Protein AF-A0AAN8SCB7-F1 (afdb_monomer_lite)

Organism: Polyplax serrata (NCBI:txid468196)

Structure (mmCIF, N/CA/C/O backbone):
data_AF-A0AAN8SCB7-F1
#
_entry.id   AF-A0AAN8SCB7-F1
#
loop_
_atom_site.group_PDB
_atom_site.id
_atom_site.type_symbol
_atom_site.label_atom_id
_atom_site.label_alt_id
_atom_site.label_comp_id
_atom_site.label_asym_id
_atom_site.label_entity_id
_atom_site.label_seq_id
_atom_site.pdbx_PDB_ins_code
_atom_site.Cartn_x
_atom_site.Cartn_y
_atom_site.Cartn_z
_atom_site.occupancy
_atom_site.B_iso_or_equiv
_atom_site.auth_seq_id
_atom_site.auth_comp_id
_atom_site.auth_asym_id
_atom_site.auth_atom_id
_atom_site.pdbx_PDB_model_num
ATOM 1 N N . MET A 1 1 ? 86.773 23.878 -8.258 1.00 35.88 1 MET A N 1
ATOM 2 C CA . MET A 1 1 ? 87.046 25.219 -8.815 1.00 35.88 1 MET A CA 1
ATOM 3 C C . MET A 1 1 ? 85.717 25.828 -9.261 1.00 35.88 1 MET A C 1
ATOM 5 O O . MET A 1 1 ? 85.003 25.132 -9.960 1.00 35.88 1 MET A O 1
ATOM 9 N N . ALA A 1 2 ? 85.421 27.040 -8.749 1.00 35.97 2 ALA A N 1
ATOM 10 C CA . ALA A 1 2 ? 84.503 28.124 -9.195 1.00 35.97 2 ALA A CA 1
ATOM 11 C C . ALA A 1 2 ? 83.043 27.781 -9.621 1.00 35.97 2 ALA A C 1
ATOM 13 O O . ALA A 1 2 ? 82.851 26.964 -10.506 1.00 35.97 2 ALA A O 1
ATOM 14 N N . ARG A 1 3 ? 81.972 28.243 -8.927 1.00 40.97 3 ARG A N 1
ATOM 15 C CA . ARG A 1 3 ? 81.311 29.596 -8.867 1.00 40.97 3 ARG A CA 1
ATOM 16 C C . ARG A 1 3 ? 80.636 29.965 -10.209 1.00 40.97 3 ARG A C 1
ATOM 18 O O . ARG A 1 3 ? 81.299 29.843 -11.222 1.00 40.97 3 ARG A O 1
ATOM 25 N N . SER A 1 4 ? 79.356 30.362 -10.294 1.00 38.88 4 SER A N 1
ATOM 26 C CA . SER A 1 4 ? 78.668 31.478 -9.595 1.00 38.88 4 SER A CA 1
ATOM 27 C C . SER A 1 4 ? 77.112 31.377 -9.614 1.00 38.88 4 SER A C 1
ATOM 29 O O . SER A 1 4 ? 76.536 30.698 -10.457 1.00 38.88 4 SER A O 1
ATOM 31 N N . LYS A 1 5 ? 76.456 32.071 -8.660 1.00 48.59 5 LYS A N 1
ATOM 32 C CA . LYS A 1 5 ? 75.002 32.390 -8.526 1.00 48.59 5 LYS A CA 1
ATOM 33 C C . LYS A 1 5 ? 74.711 33.848 -9.052 1.00 48.59 5 LYS A C 1
ATOM 35 O O . LYS A 1 5 ? 75.637 34.386 -9.654 1.00 48.59 5 LYS A O 1
ATOM 40 N N . PRO A 1 6 ? 73.640 34.582 -8.632 1.00 66.75 6 PRO A N 1
ATOM 41 C CA . PRO A 1 6 ? 72.212 34.627 -9.056 1.00 66.75 6 PRO A CA 1
ATOM 42 C C . PRO A 1 6 ? 71.720 36.092 -9.343 1.00 66.75 6 PRO A C 1
ATOM 44 O O . PRO A 1 6 ? 72.570 36.959 -9.450 1.00 66.75 6 PRO A O 1
ATOM 47 N N . ASP A 1 7 ? 70.397 36.360 -9.429 1.00 42.22 7 ASP A N 1
ATOM 48 C CA . ASP A 1 7 ? 69.666 37.602 -8.995 1.00 42.22 7 ASP A CA 1
ATOM 49 C C . ASP A 1 7 ? 68.128 37.363 -9.145 1.00 42.22 7 ASP A C 1
ATOM 51 O O . ASP A 1 7 ? 67.715 36.786 -10.150 1.00 42.22 7 ASP A O 1
ATOM 55 N N . GLU A 1 8 ? 67.249 37.441 -8.119 1.00 42.53 8 GLU A N 1
ATOM 56 C CA . GLU A 1 8 ? 66.593 38.601 -7.429 1.00 42.53 8 GLU A CA 1
ATOM 57 C C . GLU A 1 8 ? 65.705 39.478 -8.348 1.00 42.53 8 GLU A C 1
ATOM 59 O O . GLU A 1 8 ? 66.083 39.741 -9.476 1.00 42.53 8 GLU A O 1
ATOM 64 N N . ALA A 1 9 ? 64.522 40.033 -8.026 1.00 40.62 9 ALA A N 1
ATOM 65 C CA . ALA A 1 9 ? 63.549 40.120 -6.914 1.00 40.62 9 ALA A CA 1
ATOM 66 C C . ALA A 1 9 ? 62.232 40.705 -7.555 1.00 40.62 9 ALA A C 1
ATOM 68 O O . ALA A 1 9 ? 62.266 41.113 -8.709 1.00 40.62 9 ALA A O 1
ATOM 69 N N . ARG A 1 10 ? 61.021 40.831 -6.977 1.00 41.47 10 ARG A N 1
ATOM 70 C CA . ARG A 1 10 ? 60.631 41.646 -5.808 1.00 41.47 10 ARG A CA 1
ATOM 71 C C . ARG A 1 10 ? 59.092 41.652 -5.629 1.00 41.47 10 ARG A C 1
ATOM 73 O O . ARG A 1 10 ? 58.328 41.696 -6.585 1.00 41.47 10 ARG A O 1
ATOM 80 N N . VAL A 1 11 ? 58.681 41.687 -4.364 1.00 41.16 11 VAL A N 1
ATOM 81 C CA . VAL A 1 11 ? 57.328 41.790 -3.775 1.00 41.16 11 VAL A CA 1
ATOM 82 C C . VAL A 1 11 ? 56.773 43.231 -3.789 1.00 41.16 11 VAL A C 1
ATOM 84 O O . VAL A 1 11 ? 57.566 44.154 -3.599 1.00 41.16 11 VAL A O 1
ATOM 87 N N . LYS A 1 12 ? 55.435 43.429 -3.844 1.00 39.06 12 LYS A N 1
ATOM 88 C CA . LYS A 1 12 ? 54.686 44.354 -2.940 1.00 39.06 12 LYS A CA 1
ATOM 89 C C . LYS A 1 12 ? 53.144 44.288 -3.046 1.00 39.06 12 LYS A C 1
ATOM 91 O O . LYS A 1 12 ? 52.571 44.392 -4.119 1.00 39.06 12 LYS A O 1
ATOM 96 N N . LYS A 1 13 ? 52.517 44.171 -1.865 1.00 42.94 13 LYS A N 1
ATOM 97 C CA . LYS A 1 13 ? 51.092 44.362 -1.511 1.00 42.94 13 LYS A CA 1
ATOM 98 C C . LYS A 1 13 ? 50.677 45.846 -1.545 1.00 42.94 13 LYS A C 1
ATOM 100 O O . LYS A 1 13 ? 51.515 46.675 -1.189 1.00 42.94 13 LYS A O 1
ATOM 105 N N . LYS A 1 14 ? 49.375 46.135 -1.729 1.00 38.94 14 LYS A N 1
ATOM 106 C CA . LYS A 1 14 ? 48.556 47.004 -0.837 1.00 38.94 14 LYS A CA 1
ATOM 107 C C . LYS A 1 14 ? 47.084 47.113 -1.293 1.00 38.94 14 LYS A C 1
ATOM 109 O O . LYS A 1 14 ? 46.839 47.506 -2.424 1.00 38.94 14 LYS A O 1
ATOM 114 N N . ASN A 1 15 ? 46.147 46.844 -0.375 1.00 43.84 15 ASN A N 1
ATOM 115 C CA . ASN A 1 15 ? 44.802 47.451 -0.346 1.00 43.84 15 ASN A CA 1
ATOM 116 C C . ASN A 1 15 ? 44.900 48.867 0.260 1.00 43.84 15 ASN A C 1
ATOM 118 O O . ASN A 1 15 ? 45.892 49.156 0.947 1.00 43.84 15 ASN A O 1
ATOM 122 N N . PRO A 1 16 ? 43.868 49.710 0.082 1.00 51.38 16 PRO A N 1
ATOM 123 C CA . PRO A 1 16 ? 43.112 50.124 1.269 1.00 51.38 16 PRO A CA 1
ATOM 124 C C . PRO A 1 16 ? 41.587 50.302 1.074 1.00 51.38 16 PRO A C 1
ATOM 126 O O . PRO A 1 16 ? 41.061 50.311 -0.031 1.00 51.38 16 PRO A O 1
ATOM 129 N N . SER A 1 17 ? 40.961 50.404 2.245 1.00 38.44 17 SER A N 1
ATOM 130 C CA . SER A 1 17 ? 39.602 50.737 2.698 1.00 38.44 17 SER A CA 1
ATOM 131 C C . SER A 1 17 ? 38.906 51.969 2.100 1.00 38.44 17 SER A C 1
ATOM 133 O O . SER A 1 17 ? 39.584 52.892 1.655 1.00 38.44 17 SER A O 1
ATOM 135 N N . GLY A 1 18 ? 37.580 52.044 2.282 1.00 35.75 18 GLY A N 1
ATOM 136 C CA . GLY A 1 18 ? 36.814 53.298 2.297 1.00 35.75 18 GLY A CA 1
ATOM 137 C C . GLY A 1 18 ? 35.298 53.075 2.320 1.00 35.75 18 GLY A C 1
ATOM 138 O O . GLY A 1 18 ? 34.746 52.622 1.324 1.00 35.75 18 GLY A O 1
ATOM 139 N N . ASP A 1 19 ? 34.685 53.360 3.467 1.00 40.62 19 ASP A N 1
ATOM 140 C CA . ASP A 1 19 ? 33.247 53.405 3.753 1.00 40.62 19 ASP A CA 1
ATOM 141 C C . ASP A 1 19 ? 32.532 54.537 2.992 1.00 40.62 19 ASP A C 1
ATOM 143 O O . ASP A 1 19 ? 33.156 55.562 2.731 1.00 40.62 19 ASP A O 1
ATOM 147 N N . GLU A 1 20 ? 31.230 54.393 2.718 1.00 46.94 20 GLU A N 1
ATOM 148 C CA . GLU A 1 20 ? 30.293 55.529 2.673 1.00 46.94 20 GLU A CA 1
ATOM 149 C C . GLU A 1 20 ? 28.840 55.048 2.865 1.00 46.94 20 GLU A C 1
ATOM 151 O O . GLU A 1 20 ? 28.324 54.205 2.127 1.00 46.94 20 GLU A O 1
ATOM 156 N N . GLU A 1 21 ? 28.220 55.572 3.922 1.00 44.16 21 GLU A N 1
ATOM 157 C CA . GLU A 1 21 ? 26.802 55.494 4.266 1.00 44.16 21 GLU A CA 1
ATOM 158 C C . GLU A 1 21 ? 25.982 56.401 3.333 1.00 44.16 21 GLU A C 1
ATOM 160 O O . GLU A 1 21 ? 26.434 57.492 2.978 1.00 44.16 21 GLU A O 1
ATOM 165 N N . ARG A 1 22 ? 24.746 56.008 2.995 1.00 43.72 22 ARG A N 1
ATOM 166 C CA . ARG A 1 22 ? 23.685 56.981 2.708 1.00 43.72 22 ARG A CA 1
ATOM 167 C C . ARG A 1 22 ? 22.301 56.428 3.037 1.00 43.72 22 ARG A C 1
ATOM 169 O O . ARG A 1 22 ? 21.906 55.369 2.552 1.00 43.72 22 ARG A O 1
ATOM 176 N N . GLU A 1 23 ? 21.641 57.192 3.892 1.00 42.78 23 GLU A N 1
ATOM 177 C CA . GLU A 1 23 ? 20.269 57.110 4.370 1.00 42.78 23 GLU A CA 1
ATOM 178 C C . GLU A 1 23 ? 19.237 57.552 3.310 1.00 42.78 23 GLU A C 1
ATOM 180 O O . GLU A 1 23 ? 19.594 58.237 2.349 1.00 42.78 23 GLU A O 1
ATOM 185 N N . GLU A 1 24 ? 17.981 57.175 3.592 1.00 44.69 24 GLU A N 1
ATOM 186 C CA . GLU A 1 24 ? 16.699 57.812 3.217 1.00 44.69 24 GLU A CA 1
ATOM 187 C C . GLU A 1 24 ? 16.280 57.846 1.732 1.00 44.69 24 GLU A C 1
ATOM 189 O O . GLU A 1 24 ? 16.941 58.455 0.897 1.00 44.69 24 GLU A O 1
ATOM 194 N N . ASP A 1 25 ? 15.127 57.231 1.417 1.00 48.03 25 ASP A N 1
ATOM 195 C CA . ASP A 1 25 ? 13.953 58.009 0.976 1.00 48.03 25 ASP A CA 1
ATOM 196 C C . ASP A 1 25 ? 12.645 57.194 1.064 1.00 48.03 25 ASP A C 1
ATOM 198 O O . ASP A 1 25 ? 12.631 55.968 0.898 1.00 48.03 25 ASP A O 1
ATOM 202 N N . ASP A 1 26 ? 11.582 57.934 1.352 1.00 43.09 26 ASP A N 1
ATOM 203 C CA . ASP A 1 26 ? 10.245 57.561 1.796 1.00 43.09 26 ASP A CA 1
ATOM 204 C C . ASP A 1 26 ? 9.303 57.103 0.665 1.00 43.09 26 ASP A C 1
ATOM 206 O O . ASP A 1 26 ? 9.530 57.343 -0.524 1.00 43.09 26 ASP A O 1
ATOM 210 N N . GLY A 1 27 ? 8.197 56.462 1.051 1.00 46.72 27 GLY A N 1
ATOM 211 C CA . GLY A 1 27 ? 7.092 56.141 0.149 1.00 46.72 27 GLY A CA 1
ATOM 212 C C . GLY A 1 27 ? 5.969 55.371 0.837 1.00 46.72 27 GLY A C 1
ATOM 213 O O . GLY A 1 27 ? 5.817 54.172 0.596 1.00 46.72 27 GLY A O 1
ATOM 214 N N . ASP A 1 28 ? 5.234 56.073 1.700 1.00 47.34 28 ASP A N 1
ATOM 215 C CA . ASP A 1 28 ? 3.862 55.747 2.101 1.00 47.34 28 ASP A CA 1
ATOM 216 C C . ASP A 1 28 ? 2.910 55.822 0.887 1.00 47.34 28 ASP A C 1
ATOM 218 O O . ASP A 1 28 ? 3.215 56.512 -0.087 1.00 47.34 28 ASP A O 1
ATOM 222 N N . ASP A 1 29 ? 1.812 55.057 0.941 1.00 52.22 29 ASP A N 1
ATOM 223 C CA . ASP A 1 29 ? 0.438 55.436 0.541 1.00 52.22 29 ASP A CA 1
ATOM 224 C C . ASP A 1 29 ? -0.413 54.162 0.311 1.00 52.22 29 ASP A C 1
ATOM 226 O O . ASP A 1 29 ? -0.305 53.474 -0.707 1.00 52.22 29 ASP A O 1
ATOM 230 N N . ASP A 1 30 ? -1.165 53.818 1.360 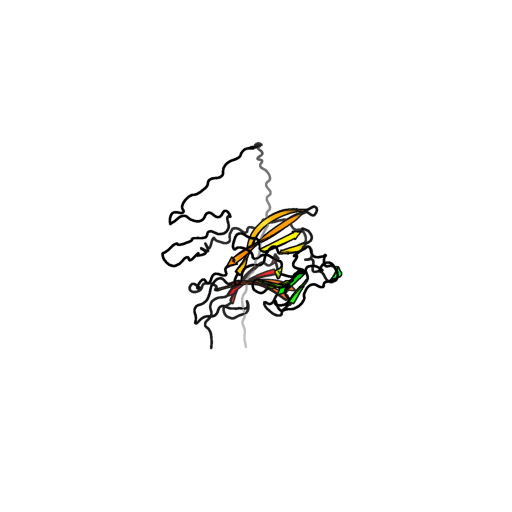1.00 47.47 30 ASP A N 1
ATOM 231 C CA . ASP A 1 30 ? -2.634 53.808 1.421 1.00 47.47 30 ASP A CA 1
ATOM 232 C C . ASP A 1 30 ? -3.533 52.877 0.566 1.00 47.47 30 ASP A C 1
ATOM 234 O O . ASP A 1 30 ? -3.300 52.558 -0.599 1.00 47.47 30 ASP A O 1
ATOM 238 N N . ASP A 1 31 ? -4.639 52.547 1.251 1.00 49.53 31 ASP A N 1
ATOM 239 C CA . ASP A 1 31 ? -5.992 52.181 0.808 1.00 49.53 31 ASP A CA 1
ATOM 240 C C . ASP A 1 31 ? -6.357 50.696 0.589 1.00 49.53 31 ASP A C 1
ATOM 242 O O . ASP A 1 31 ? -6.093 50.068 -0.438 1.00 49.53 31 ASP A O 1
ATOM 246 N N . ASP A 1 32 ? -6.960 50.138 1.650 1.00 48.97 32 ASP A N 1
ATOM 247 C CA . ASP A 1 32 ? -8.370 49.713 1.731 1.00 48.97 32 ASP A CA 1
ATOM 248 C C . ASP A 1 32 ? -9.033 49.136 0.465 1.00 48.97 32 ASP A C 1
ATOM 250 O O . ASP A 1 32 ? -9.145 49.799 -0.558 1.00 48.97 32 ASP A O 1
ATOM 254 N N . ASP A 1 33 ? -9.573 47.917 0.585 1.00 51.59 33 ASP A N 1
ATOM 255 C CA . ASP A 1 33 ? -11.001 47.684 0.321 1.00 51.59 33 ASP A CA 1
ATOM 256 C C . ASP A 1 33 ? -11.420 46.274 0.781 1.00 51.59 33 ASP A C 1
ATOM 258 O O . ASP A 1 33 ? -10.943 45.236 0.304 1.00 51.59 33 ASP A O 1
ATOM 262 N N . ASP A 1 34 ? -12.325 46.284 1.758 1.00 48.78 34 ASP A N 1
ATOM 263 C CA . ASP A 1 34 ? -13.210 45.195 2.144 1.00 48.78 34 ASP A CA 1
ATOM 264 C C . ASP A 1 34 ? -14.189 44.896 1.000 1.00 48.78 34 ASP A C 1
ATOM 266 O O . ASP A 1 34 ? -14.818 45.809 0.479 1.00 48.78 34 ASP A O 1
ATOM 270 N N . ASP A 1 35 ? -14.409 43.621 0.676 1.00 54.62 35 ASP A N 1
ATOM 271 C CA . ASP A 1 35 ? -15.650 43.202 0.020 1.00 54.62 35 ASP A CA 1
ATOM 272 C C . ASP A 1 35 ? -16.064 41.808 0.511 1.00 54.62 35 ASP A C 1
ATOM 274 O O . ASP A 1 35 ? -15.540 40.761 0.109 1.00 54.62 35 ASP A O 1
ATOM 278 N N . ASP A 1 36 ? -17.045 41.839 1.411 1.00 43.53 36 ASP A N 1
ATOM 279 C CA . ASP A 1 36 ? -17.953 40.753 1.749 1.00 43.53 36 ASP A CA 1
ATOM 280 C C . ASP A 1 36 ? -18.717 40.280 0.500 1.00 43.53 36 ASP A C 1
ATOM 282 O O . ASP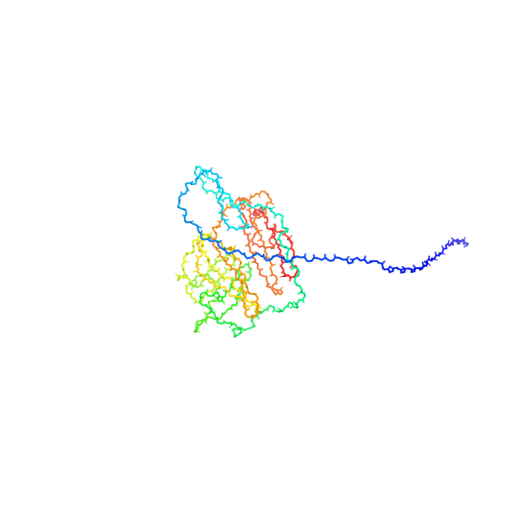 A 1 36 ? -19.336 41.070 -0.215 1.00 43.53 36 ASP A O 1
ATOM 286 N N . TYR A 1 37 ? -18.777 38.964 0.278 1.00 46.53 37 TYR A N 1
ATOM 287 C CA . TYR A 1 37 ? -19.806 38.380 -0.585 1.00 46.53 37 TYR A CA 1
ATOM 288 C C . TYR A 1 37 ? -20.414 37.136 0.063 1.00 46.53 37 TYR A C 1
ATOM 290 O O . TYR A 1 37 ? -19.947 36.008 -0.117 1.00 46.53 37 TYR A O 1
ATOM 298 N N . ASP A 1 38 ? -21.494 37.365 0.807 1.00 41.53 38 ASP A N 1
ATOM 299 C CA . ASP A 1 38 ? -22.488 36.356 1.156 1.00 41.53 38 ASP A CA 1
ATOM 300 C C . ASP A 1 38 ? -23.427 36.118 -0.037 1.00 41.53 38 ASP A C 1
ATOM 302 O O . ASP A 1 38 ? -24.001 37.045 -0.608 1.00 41.53 38 ASP A O 1
ATOM 306 N N . GLY A 1 39 ? -23.628 34.847 -0.391 1.00 36.94 39 GLY A N 1
ATOM 307 C CA . GLY A 1 39 ? -24.561 34.427 -1.435 1.00 36.94 39 GLY A CA 1
ATOM 308 C C . GLY A 1 39 ? -25.086 33.016 -1.189 1.00 36.94 39 GLY A C 1
ATOM 309 O O . GLY A 1 39 ? -24.454 32.030 -1.560 1.00 36.94 39 GLY A O 1
ATOM 310 N N . ILE A 1 40 ? -26.253 32.948 -0.548 1.00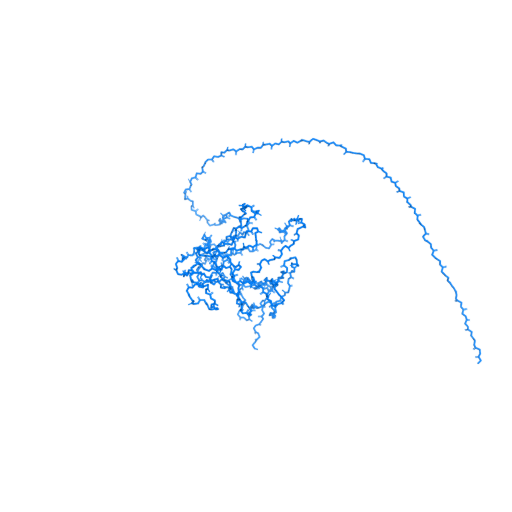 39.56 40 ILE A N 1
ATOM 311 C CA . ILE A 1 40 ? -27.114 31.769 -0.379 1.00 39.56 40 ILE A CA 1
ATOM 312 C C . ILE A 1 40 ? -27.958 31.549 -1.650 1.00 39.56 40 ILE A C 1
ATOM 314 O O . ILE A 1 40 ? -28.428 32.515 -2.247 1.00 39.56 40 ILE A O 1
ATOM 318 N N . GLY A 1 41 ? -28.226 30.279 -1.976 1.00 32.38 41 GLY A N 1
ATOM 319 C CA . GLY A 1 41 ? -29.276 29.813 -2.901 1.00 32.38 41 GLY A CA 1
ATOM 320 C C . GLY A 1 41 ? -28.708 28.978 -4.058 1.00 32.38 41 GLY A C 1
ATOM 321 O O . GLY A 1 41 ? -27.616 29.247 -4.537 1.00 32.38 41 GLY A O 1
ATOM 322 N N . ASP A 1 42 ? -29.348 27.944 -4.586 1.00 32.28 42 ASP A N 1
ATOM 323 C CA . ASP A 1 42 ? -30.601 27.267 -4.268 1.00 32.28 42 ASP A CA 1
ATOM 324 C C . ASP A 1 42 ? -30.622 25.948 -5.079 1.00 32.28 42 ASP A C 1
ATOM 326 O O . ASP A 1 42 ? -29.704 25.652 -5.849 1.00 32.28 42 ASP A O 1
ATOM 330 N N . GLU A 1 43 ? -31.660 25.157 -4.860 1.00 38.62 43 GLU A N 1
ATOM 331 C CA . GLU A 1 43 ? -31.960 23.823 -5.387 1.00 38.62 43 GLU A CA 1
ATOM 332 C C . GLU A 1 43 ? -31.983 23.651 -6.930 1.00 38.62 43 GLU A C 1
ATOM 334 O O . GLU A 1 43 ? -32.215 24.584 -7.694 1.00 38.62 43 GLU A O 1
ATOM 339 N N . GLY A 1 44 ? -31.827 22.393 -7.375 1.00 28.78 44 GLY A N 1
ATOM 340 C CA . GLY A 1 44 ? -32.128 21.898 -8.732 1.00 28.78 44 GLY A CA 1
ATOM 341 C C . GLY A 1 44 ? -31.091 20.871 -9.213 1.00 28.78 44 GLY A C 1
ATOM 342 O O . GLY A 1 44 ? -29.901 21.026 -8.969 1.00 28.78 44 GLY A O 1
ATOM 343 N N . GLU A 1 45 ? -31.385 19.769 -9.895 1.00 27.05 45 GLU A N 1
ATOM 344 C CA . GLU A 1 45 ? -32.605 19.132 -10.387 1.00 27.05 45 GLU A CA 1
ATOM 345 C C . GLU A 1 45 ? -32.151 17.732 -10.866 1.00 27.05 45 GLU A C 1
ATOM 347 O O . GLU A 1 45 ? -31.004 17.549 -11.292 1.00 27.05 45 GLU A O 1
ATOM 352 N N . VAL A 1 46 ? -33.009 16.719 -10.750 1.00 33.03 46 VAL A N 1
ATOM 353 C CA . VAL A 1 46 ? -32.767 15.374 -11.293 1.00 33.03 46 VAL A CA 1
ATOM 354 C C . VAL A 1 46 ? -33.003 15.421 -12.801 1.00 33.03 46 VAL A C 1
ATOM 356 O O . VAL A 1 46 ? -34.084 15.814 -13.224 1.00 33.03 46 VAL A O 1
ATOM 359 N N . VAL A 1 47 ? -32.037 14.968 -13.605 1.00 29.27 47 VAL A N 1
ATOM 360 C CA . VAL A 1 47 ? -32.258 14.687 -15.032 1.00 29.27 47 VAL A CA 1
ATOM 361 C C . VAL A 1 47 ? -31.890 13.231 -15.306 1.00 29.27 47 VAL A C 1
ATOM 363 O O . VAL A 1 47 ? -30.740 12.822 -15.128 1.00 29.27 47 VAL A O 1
ATOM 366 N N . GLU A 1 48 ? -32.907 12.454 -15.676 1.00 31.38 48 GLU A N 1
ATOM 367 C CA . GLU A 1 48 ? -32.807 11.102 -16.224 1.00 31.38 48 GLU A CA 1
ATOM 368 C C . GLU A 1 48 ? -32.329 11.127 -17.689 1.00 31.38 48 GLU A C 1
ATOM 370 O O . GLU A 1 48 ? -32.581 12.077 -18.425 1.00 31.38 48 GLU A O 1
ATOM 375 N N . ASP A 1 49 ? -31.651 10.038 -18.061 1.00 33.84 49 ASP A N 1
ATOM 376 C CA . ASP A 1 49 ? -31.436 9.477 -19.400 1.00 33.84 49 ASP A CA 1
ATOM 377 C C . ASP A 1 49 ? -30.909 10.381 -20.533 1.00 33.84 49 ASP A C 1
ATOM 379 O O . ASP A 1 49 ? -31.654 10.997 -21.290 1.00 33.84 49 ASP A O 1
ATOM 383 N N . GLU A 1 50 ? -29.591 10.304 -20.769 1.00 31.09 50 GLU A N 1
ATOM 384 C CA . GLU A 1 50 ? -28.988 10.651 -22.064 1.00 31.09 50 GLU A CA 1
ATOM 385 C C . GLU A 1 50 ? -28.147 9.473 -22.597 1.00 31.09 50 GLU A C 1
ATOM 387 O O . GLU A 1 50 ? -27.194 9.010 -21.957 1.00 31.09 50 GLU A O 1
ATOM 392 N N . GLU A 1 51 ? -28.504 8.983 -23.787 1.00 33.78 51 GLU A N 1
ATOM 393 C CA . GLU A 1 51 ? -27.745 7.994 -24.556 1.00 33.78 51 GLU A CA 1
ATOM 394 C C . GLU A 1 51 ? -26.302 8.476 -24.814 1.00 33.78 51 GLU A C 1
ATOM 396 O O . GLU A 1 51 ? -26.045 9.597 -25.261 1.00 33.78 51 GLU A O 1
ATOM 401 N N . ILE A 1 52 ? -25.318 7.614 -24.536 1.00 35.97 52 ILE A N 1
ATOM 402 C CA . ILE A 1 52 ? -23.896 7.951 -24.682 1.00 35.97 52 ILE A CA 1
ATOM 403 C C . ILE A 1 52 ? -23.461 7.753 -26.139 1.00 35.97 52 ILE A C 1
ATOM 405 O O . ILE A 1 52 ? -23.176 6.636 -26.570 1.00 35.97 52 ILE A O 1
ATOM 409 N N . GLU A 1 53 ? -23.332 8.856 -26.877 1.00 33.25 53 GLU A N 1
ATOM 410 C CA . GLU A 1 53 ? -22.721 8.863 -28.210 1.00 33.25 53 GLU A CA 1
ATOM 411 C C . GLU A 1 53 ? -21.222 8.474 -28.205 1.00 33.25 53 GLU A C 1
ATOM 413 O O . GLU A 1 53 ? -20.470 8.808 -27.273 1.00 33.25 53 GLU A O 1
ATOM 418 N N . PRO A 1 54 ? -20.737 7.814 -29.277 1.00 30.33 54 PRO A N 1
ATOM 419 C CA . PRO A 1 54 ? -19.340 7.420 -29.419 1.00 30.33 54 PRO A CA 1
ATOM 420 C C . PRO A 1 54 ? -18.420 8.647 -29.518 1.00 30.33 54 PRO A C 1
ATOM 422 O O . PRO A 1 54 ? -18.406 9.362 -30.513 1.00 30.33 54 PRO A O 1
ATOM 425 N N . GLY A 1 55 ? -17.593 8.862 -28.490 1.00 36.59 55 GLY A N 1
ATOM 426 C CA . GLY A 1 55 ? -16.548 9.897 -28.492 1.00 36.59 55 GLY A CA 1
ATOM 427 C C . GLY A 1 55 ? -16.515 10.824 -27.275 1.00 36.59 55 GLY A C 1
ATOM 428 O O . GLY A 1 55 ? -15.566 11.601 -27.142 1.00 36.59 55 GLY A O 1
ATOM 429 N N . LYS A 1 56 ? -17.477 10.739 -26.346 1.00 33.66 56 LYS A N 1
ATOM 430 C CA . LYS A 1 56 ? -17.465 11.559 -25.120 1.00 33.66 56 LYS A CA 1
ATOM 431 C C . LYS A 1 56 ? -16.478 11.009 -24.071 1.00 33.66 56 LYS A C 1
ATOM 433 O O . LYS A 1 56 ? -16.422 9.818 -23.777 1.00 33.66 56 LYS A O 1
ATOM 438 N N . THR A 1 57 ? -15.670 11.896 -23.484 1.00 36.12 57 THR A N 1
ATOM 439 C CA . THR A 1 57 ? -14.838 11.594 -22.305 1.00 36.12 57 THR A CA 1
ATOM 440 C C . THR A 1 57 ? -15.715 11.465 -21.064 1.00 36.12 57 THR A C 1
ATOM 442 O O . THR A 1 57 ? -16.445 12.408 -20.763 1.00 36.12 57 THR A O 1
ATOM 445 N N . CYS A 1 58 ? -15.580 10.383 -20.293 1.00 34.66 58 CYS A N 1
ATOM 446 C CA . CYS A 1 58 ? -16.213 10.276 -18.978 1.00 34.66 58 CYS A CA 1
ATOM 447 C C . CYS A 1 58 ? -15.681 11.392 -18.062 1.00 34.66 58 CYS A C 1
ATOM 449 O O . CYS A 1 58 ? -14.526 11.352 -17.629 1.00 34.66 58 CYS A O 1
ATOM 451 N N . ARG A 1 59 ? -16.501 12.410 -17.776 1.00 33.31 59 ARG A N 1
ATOM 452 C CA . ARG A 1 59 ? -16.213 13.388 -16.719 1.00 33.31 59 ARG A CA 1
ATOM 453 C C . ARG A 1 59 ? -16.547 12.747 -15.374 1.00 33.31 59 ARG A C 1
ATOM 455 O O . ARG A 1 59 ? -17.638 12.908 -14.852 1.00 33.31 59 ARG A O 1
ATOM 462 N N . GLY A 1 60 ? -15.589 12.011 -14.818 1.00 33.47 60 GLY A N 1
ATOM 463 C CA . GLY A 1 60 ? -15.542 11.766 -13.381 1.00 33.47 60 GLY A CA 1
ATOM 464 C C . GLY A 1 60 ? -14.867 12.962 -12.720 1.00 33.47 60 GLY A C 1
ATOM 465 O O . GLY A 1 60 ? -13.696 13.228 -12.987 1.00 33.47 60 GLY A O 1
ATOM 466 N N . ALA A 1 61 ? -15.607 13.712 -11.908 1.00 33.09 61 ALA A N 1
ATOM 467 C CA . ALA A 1 61 ? -15.063 14.798 -11.110 1.00 33.09 61 ALA A CA 1
ATOM 468 C C . ALA A 1 61 ? -13.971 14.258 -10.169 1.00 33.09 61 ALA A C 1
ATOM 470 O O . ALA A 1 61 ? -14.275 13.520 -9.236 1.00 33.09 61 ALA A O 1
ATOM 471 N N . ASN A 1 62 ? -12.703 14.563 -10.464 1.00 34.41 62 ASN A N 1
ATOM 472 C CA . ASN A 1 62 ? -11.641 14.931 -9.517 1.00 34.41 62 ASN A CA 1
ATOM 473 C C . ASN A 1 62 ? -10.301 15.099 -10.260 1.00 34.41 62 ASN A C 1
ATOM 475 O O . ASN A 1 62 ? -9.909 14.287 -11.096 1.00 34.41 62 ASN A O 1
ATOM 479 N N . TYR A 1 63 ? -9.594 16.179 -9.931 1.00 31.98 63 TYR A N 1
AT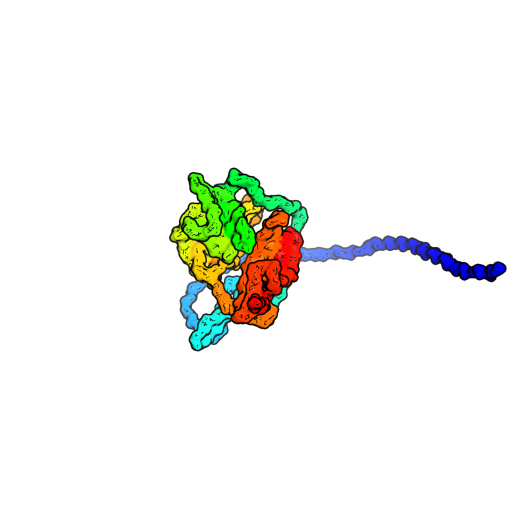OM 480 C CA . TYR A 1 63 ? -8.483 16.805 -10.664 1.00 31.98 63 TYR A CA 1
ATOM 481 C C . TYR A 1 63 ? -7.156 16.019 -10.762 1.00 31.98 63 TYR A C 1
ATOM 483 O O . TYR A 1 63 ? -6.109 16.625 -10.981 1.00 31.98 63 TYR A O 1
ATOM 491 N N . LEU A 1 64 ? -7.152 14.687 -10.646 1.00 38.91 64 LEU A N 1
ATOM 492 C CA . LEU A 1 64 ? -5.899 13.919 -10.628 1.00 38.91 64 LEU A CA 1
ATOM 493 C C . LEU A 1 64 ? -5.770 12.785 -11.644 1.00 38.91 64 LEU A C 1
ATOM 495 O O . LEU A 1 64 ? -4.637 12.397 -11.888 1.00 38.91 64 LEU A O 1
ATOM 499 N N . ASN A 1 65 ? -6.833 12.312 -12.308 1.00 32.16 65 ASN A N 1
ATOM 500 C CA . ASN A 1 65 ? -6.699 11.299 -13.367 1.00 32.16 65 ASN A CA 1
ATOM 501 C C . ASN A 1 65 ? -7.746 11.471 -14.477 1.00 32.16 65 ASN A C 1
ATOM 503 O O . ASN A 1 65 ? -8.943 11.532 -14.208 1.00 32.16 65 ASN A O 1
ATOM 507 N N . ARG A 1 66 ? -7.299 11.511 -15.742 1.00 36.66 66 ARG A N 1
ATOM 508 C CA . ARG A 1 66 ? -8.170 11.540 -16.929 1.00 36.66 66 ARG A CA 1
ATOM 509 C C . ARG A 1 66 ? -8.073 10.196 -17.650 1.00 36.66 66 ARG A C 1
ATOM 511 O O . ARG A 1 66 ? -7.037 9.874 -18.224 1.00 36.66 66 ARG A O 1
ATOM 518 N N . PHE A 1 67 ? -9.154 9.426 -17.643 1.00 37.44 67 PHE A N 1
ATOM 519 C CA . PHE A 1 67 ? -9.248 8.163 -18.377 1.00 37.44 67 PHE A CA 1
ATOM 520 C C . PHE A 1 67 ? -9.766 8.419 -19.799 1.00 37.44 67 PHE A C 1
ATOM 522 O O . PHE A 1 67 ? -10.659 9.246 -19.994 1.00 37.44 67 PHE A O 1
ATOM 529 N N . ARG A 1 68 ? -9.215 7.724 -20.803 1.00 37.12 68 ARG A N 1
ATOM 530 C CA . ARG A 1 68 ? -9.753 7.733 -22.173 1.00 37.12 68 ARG A CA 1
ATOM 531 C C . ARG A 1 68 ? -10.123 6.307 -22.553 1.00 37.12 68 ARG A C 1
ATOM 533 O O . ARG A 1 68 ? -9.257 5.444 -22.681 1.00 37.12 68 ARG A O 1
ATOM 540 N N . CYS A 1 69 ? -11.416 6.075 -22.714 1.00 34.25 69 CYS A N 1
ATOM 541 C CA . CYS A 1 69 ? -11.943 4.821 -23.225 1.00 34.25 69 CYS A CA 1
ATOM 542 C C . CYS A 1 69 ? -11.993 4.914 -24.752 1.00 34.25 69 CYS A C 1
ATOM 544 O O . CYS A 1 69 ? -12.506 5.892 -25.292 1.00 34.25 69 CYS A O 1
ATOM 546 N N . THR A 1 70 ? -11.453 3.918 -25.449 1.00 38.47 70 THR A N 1
ATOM 547 C CA . THR A 1 70 ? -11.713 3.724 -26.880 1.00 38.47 70 THR A CA 1
ATOM 548 C C . THR A 1 70 ? -12.681 2.563 -27.014 1.00 38.47 70 THR A C 1
ATOM 550 O O . THR A 1 70 ? -12.347 1.448 -26.612 1.00 38.47 70 THR A O 1
ATOM 553 N N . VAL A 1 71 ? -13.872 2.829 -27.545 1.00 36.19 71 VAL A N 1
ATOM 554 C CA . VAL A 1 71 ? -14.860 1.796 -27.866 1.00 36.19 71 VAL A CA 1
ATOM 555 C C . VAL A 1 71 ? -14.636 1.398 -29.321 1.00 36.19 71 VAL A C 1
ATOM 557 O O . VAL A 1 71 ? -14.733 2.236 -30.213 1.00 36.19 71 VAL A O 1
ATOM 560 N N . GLY A 1 72 ? -14.277 0.139 -29.556 1.00 35.75 72 GLY A N 1
ATOM 561 C CA . GLY A 1 72 ? -14.190 -0.460 -30.886 1.00 35.75 72 GLY A CA 1
ATOM 562 C C . GLY A 1 72 ? -14.866 -1.832 -30.881 1.00 35.75 72 GLY A C 1
ATOM 563 O O . GLY A 1 72 ? -14.971 -2.448 -29.814 1.00 35.75 72 GLY A O 1
ATOM 564 N N . PRO A 1 73 ? -15.336 -2.331 -32.037 1.00 31.59 73 PRO A N 1
ATOM 565 C CA . PRO A 1 73 ? -16.037 -3.605 -32.100 1.00 31.59 73 PRO A CA 1
ATOM 566 C C . PRO A 1 73 ? -15.072 -4.732 -31.705 1.00 31.59 73 PRO A C 1
ATOM 568 O O . PRO A 1 73 ? -14.122 -5.038 -32.421 1.00 31.59 73 PRO A O 1
ATOM 571 N N . GLY A 1 74 ? -15.297 -5.321 -30.527 1.00 40.84 74 GLY A N 1
ATOM 572 C CA . GLY A 1 74 ? -14.603 -6.523 -30.055 1.00 40.84 74 GLY A CA 1
ATOM 573 C C . GLY A 1 74 ? -13.528 -6.347 -28.975 1.00 40.84 74 GLY A C 1
ATOM 574 O O . GLY A 1 74 ? -13.025 -7.365 -28.505 1.00 40.84 74 GLY A O 1
ATOM 575 N N . GLN A 1 75 ? -13.177 -5.133 -28.524 1.00 36.06 75 GLN A N 1
ATOM 576 C CA . GLN A 1 75 ? -12.257 -4.945 -27.384 1.00 36.06 75 GLN A CA 1
ATOM 577 C C . GLN A 1 75 ? -12.582 -3.681 -26.575 1.00 36.06 75 GLN A C 1
ATOM 579 O O . GLN A 1 75 ? -12.306 -2.564 -27.005 1.00 36.06 75 GLN A O 1
ATOM 584 N N . ASN A 1 76 ? -13.090 -3.862 -25.354 1.00 35.00 76 ASN A N 1
ATOM 585 C CA . ASN A 1 76 ? -13.168 -2.789 -24.364 1.00 35.00 76 ASN A CA 1
ATOM 586 C C . ASN A 1 76 ? -11.815 -2.692 -23.648 1.00 35.00 76 ASN A C 1
ATOM 588 O O . ASN A 1 76 ? -11.501 -3.519 -22.793 1.00 35.00 76 ASN A O 1
ATOM 592 N N . SER A 1 77 ? -10.998 -1.700 -24.007 1.00 35.28 77 SER A N 1
ATOM 593 C CA . SER A 1 77 ? -9.718 -1.426 -23.343 1.00 35.28 77 SER A CA 1
ATOM 594 C C . SER A 1 77 ? -9.714 -0.004 -22.790 1.00 35.28 77 SER A C 1
ATOM 596 O O . SER A 1 77 ? -9.691 0.976 -23.537 1.00 35.28 77 SER A O 1
ATOM 598 N N . CYS A 1 78 ? -9.752 0.115 -21.462 1.00 37.44 78 CYS A N 1
ATOM 599 C CA . CYS A 1 78 ? -9.522 1.379 -20.770 1.00 37.44 78 CYS A CA 1
ATOM 600 C C . CYS A 1 78 ? -8.014 1.619 -20.707 1.00 37.44 78 CYS A C 1
ATOM 602 O O . CYS A 1 78 ? -7.294 0.909 -20.004 1.00 37.44 78 CYS A O 1
ATOM 604 N N . ARG A 1 79 ? -7.524 2.615 -21.448 1.00 35.16 79 ARG A N 1
ATOM 605 C CA . ARG A 1 79 ? -6.116 3.008 -21.401 1.00 35.16 79 ARG A CA 1
ATOM 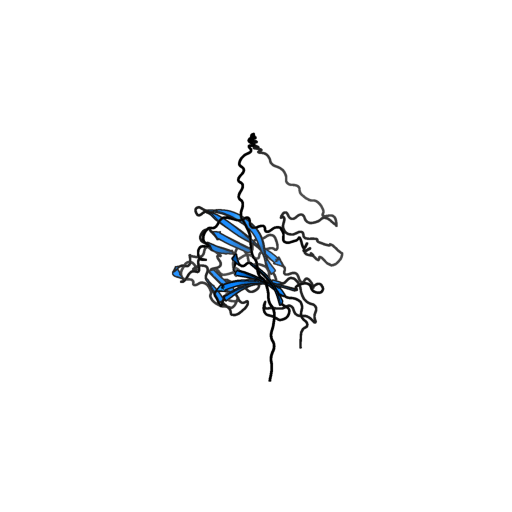606 C C . ARG A 1 79 ? -5.961 4.153 -20.408 1.00 35.16 79 ARG A C 1
ATOM 608 O O . ARG A 1 79 ? -6.560 5.217 -20.567 1.00 35.16 79 ARG A O 1
ATOM 615 N N . GLU A 1 80 ? -5.149 3.936 -19.384 1.00 35.81 80 GLU A N 1
ATOM 616 C CA . GLU A 1 80 ? -4.698 5.004 -18.500 1.00 35.81 80 GLU A CA 1
ATOM 617 C C . GLU A 1 80 ? -3.768 5.915 -19.316 1.00 35.81 80 GLU A C 1
ATOM 619 O O . GLU A 1 80 ? -2.710 5.490 -19.788 1.00 35.81 80 GLU A O 1
ATOM 624 N N . ILE A 1 81 ? -4.197 7.152 -19.576 1.00 32.19 81 ILE A N 1
ATOM 625 C CA . ILE A 1 81 ? -3.309 8.157 -20.158 1.00 32.19 81 ILE A CA 1
ATOM 626 C C . ILE A 1 81 ? -2.541 8.764 -18.992 1.00 32.19 81 ILE A C 1
ATOM 628 O O . ILE A 1 81 ? -3.008 9.708 -18.356 1.00 32.19 81 ILE A O 1
ATOM 632 N N . PHE A 1 82 ? -1.339 8.248 -18.738 1.00 33.38 82 PHE A N 1
ATOM 633 C CA . PHE A 1 82 ? -0.338 8.997 -17.991 1.00 33.38 82 PHE A CA 1
ATOM 634 C C . PHE A 1 82 ? 0.046 10.213 -18.832 1.00 33.38 82 PHE A C 1
ATOM 636 O O . PHE A 1 82 ? 0.927 10.152 -19.688 1.00 33.38 82 PHE A O 1
ATOM 643 N N . GLN A 1 83 ? -0.626 11.343 -18.609 1.00 27.84 83 GLN A N 1
ATOM 644 C CA . GLN A 1 83 ? 0.017 12.606 -18.924 1.00 27.84 83 GLN A CA 1
ATOM 645 C C . GLN A 1 83 ? 1.183 12.728 -17.950 1.00 27.84 83 GLN A C 1
ATOM 647 O O . GLN A 1 83 ? 0.982 12.912 -16.751 1.00 27.84 83 GLN A O 1
ATOM 652 N N . THR A 1 84 ? 2.406 12.645 -18.468 1.00 29.61 84 THR A N 1
ATOM 653 C CA . THR A 1 84 ? 3.597 13.179 -17.809 1.00 29.61 84 THR A CA 1
ATOM 654 C C . THR A 1 84 ? 3.445 14.695 -17.715 1.00 29.61 84 THR A C 1
ATOM 656 O O . THR A 1 84 ? 4.114 15.459 -18.410 1.00 29.61 84 THR A O 1
ATOM 659 N N . LYS A 1 85 ? 2.516 15.160 -16.877 1.00 29.22 85 LYS A N 1
ATOM 660 C CA . LYS A 1 85 ? 2.564 16.519 -16.375 1.00 29.22 85 LYS A CA 1
ATOM 661 C C . LYS A 1 85 ? 3.735 16.553 -15.412 1.00 29.22 85 LYS A C 1
ATOM 663 O O . LYS A 1 85 ? 3.754 15.879 -14.387 1.00 29.22 85 LYS A O 1
ATOM 668 N N . ASN A 1 86 ? 4.741 17.291 -15.860 1.00 28.83 86 ASN A N 1
ATOM 669 C CA . ASN A 1 86 ? 5.851 17.836 -15.106 1.00 28.83 86 ASN A CA 1
ATOM 670 C C . ASN A 1 86 ? 5.516 17.904 -13.605 1.00 28.83 86 ASN A C 1
ATOM 672 O O . ASN A 1 86 ? 4.551 18.566 -13.219 1.00 28.83 86 ASN A O 1
ATOM 676 N N . ILE A 1 87 ? 6.288 17.200 -12.775 1.00 37.47 87 ILE A N 1
ATOM 677 C CA . ILE A 1 87 ? 6.173 17.198 -11.310 1.00 37.47 87 ILE A CA 1
ATOM 678 C C . ILE A 1 87 ? 6.583 18.592 -10.806 1.00 37.47 87 ILE A C 1
ATOM 680 O O . ILE A 1 87 ? 7.700 18.800 -10.342 1.00 37.47 87 ILE A O 1
ATOM 684 N N . ARG A 1 88 ? 5.695 19.573 -10.974 1.00 30.27 88 ARG A N 1
ATOM 685 C CA . ARG A 1 88 ? 5.826 20.957 -10.496 1.00 30.27 88 ARG A CA 1
ATOM 686 C C . ARG A 1 88 ? 4.649 21.375 -9.601 1.00 30.27 88 ARG A C 1
ATOM 688 O O . ARG A 1 88 ? 4.483 22.551 -9.332 1.00 30.27 88 ARG A O 1
ATOM 695 N N . GLY A 1 89 ? 3.847 20.420 -9.124 1.00 27.59 89 GLY A N 1
ATOM 696 C CA . GLY A 1 89 ? 2.622 20.678 -8.352 1.00 27.59 89 GLY A CA 1
ATOM 697 C C . GLY A 1 89 ? 2.552 20.007 -6.979 1.00 27.59 89 GLY A C 1
ATOM 698 O O . GLY A 1 89 ? 1.461 19.736 -6.500 1.00 27.59 89 GLY A O 1
ATOM 699 N N . LEU A 1 90 ? 3.691 19.702 -6.355 1.00 34.69 90 LEU A N 1
ATOM 700 C CA . LEU A 1 90 ? 3.772 19.445 -4.911 1.00 34.69 90 LEU A CA 1
ATOM 701 C C . LEU A 1 90 ? 4.778 20.438 -4.328 1.00 34.69 90 LEU A C 1
ATOM 703 O O . LEU A 1 90 ? 5.851 20.069 -3.857 1.00 34.69 90 LEU A O 1
ATOM 707 N N . GLN A 1 91 ? 4.451 21.724 -4.444 1.00 28.55 91 GLN A N 1
ATOM 708 C CA . GLN A 1 91 ? 5.068 22.747 -3.615 1.00 28.55 91 GLN A CA 1
ATOM 709 C C . GLN A 1 91 ? 4.488 22.532 -2.209 1.00 28.55 91 GLN A C 1
ATOM 711 O O . GLN A 1 91 ? 3.377 22.957 -1.911 1.00 28.55 91 GLN A O 1
ATOM 716 N N . LEU A 1 92 ? 5.196 21.768 -1.375 1.00 36.66 92 LEU A N 1
ATOM 717 C CA . LEU A 1 92 ? 5.006 21.815 0.071 1.00 36.66 92 LEU A CA 1
ATOM 718 C C . LEU A 1 92 ? 5.356 23.241 0.493 1.00 36.66 92 LEU A C 1
ATOM 720 O O . LEU A 1 92 ? 6.523 23.637 0.462 1.00 36.66 92 LEU A O 1
ATOM 724 N N . GLU A 1 93 ? 4.337 24.033 0.807 1.00 32.84 93 GLU A N 1
ATOM 725 C CA . GLU A 1 93 ? 4.543 25.320 1.447 1.00 32.84 93 GLU A CA 1
ATOM 726 C C . GLU A 1 93 ? 5.279 25.115 2.769 1.00 32.84 93 GLU A C 1
ATOM 728 O O . GLU A 1 93 ? 4.976 24.228 3.571 1.00 32.84 93 GLU A O 1
ATOM 733 N N . LYS A 1 94 ? 6.304 25.946 2.953 1.00 35.16 94 LYS A N 1
ATOM 734 C CA . LYS A 1 94 ? 7.142 26.023 4.142 1.00 35.16 94 LYS A CA 1
ATOM 735 C C . LYS A 1 94 ? 6.262 26.297 5.363 1.00 35.16 94 LYS A C 1
ATOM 737 O O . LYS A 1 94 ? 5.921 27.446 5.618 1.00 35.16 94 LYS A O 1
ATOM 742 N N . GLN A 1 95 ? 5.972 25.282 6.173 1.00 34.44 95 GLN A N 1
ATOM 743 C CA . GLN A 1 95 ? 5.521 25.510 7.543 1.00 34.44 95 GLN A CA 1
ATOM 744 C C . GLN A 1 95 ? 6.680 25.332 8.523 1.00 34.44 95 GLN A C 1
ATOM 746 O O . GLN A 1 95 ? 7.207 24.247 8.744 1.00 34.44 95 GLN A O 1
ATOM 751 N N . SER A 1 96 ? 7.085 26.498 9.027 1.00 29.42 96 SER A N 1
ATOM 752 C CA . SER A 1 96 ? 7.757 26.824 10.282 1.00 29.42 96 SER A CA 1
ATOM 753 C C . SER A 1 96 ? 8.334 25.672 11.112 1.00 29.42 96 SER A C 1
ATOM 755 O O . SER A 1 96 ? 7.636 24.777 11.586 1.00 29.42 96 SER A O 1
ATOM 757 N N . LYS A 1 97 ? 9.640 25.798 11.374 1.00 35.59 97 LYS A N 1
ATOM 758 C CA . LYS A 1 97 ? 10.450 25.045 12.335 1.00 35.59 97 LYS A CA 1
ATOM 759 C C . LYS A 1 97 ? 9.684 24.751 13.637 1.00 35.59 97 LYS A C 1
ATOM 761 O O . LYS A 1 97 ? 9.741 25.519 14.593 1.00 35.59 97 LYS A O 1
ATOM 766 N N . LYS A 1 98 ? 9.070 23.575 13.734 1.00 29.47 98 LYS A N 1
ATOM 767 C CA . LYS A 1 98 ? 8.760 22.930 15.012 1.00 29.47 98 LYS A CA 1
ATOM 768 C C . LYS A 1 98 ? 9.372 21.540 14.982 1.00 29.47 98 LYS A C 1
ATOM 770 O O . LYS A 1 98 ? 8.972 20.694 14.196 1.00 29.47 98 LYS A O 1
ATOM 775 N N . LYS A 1 99 ? 10.404 21.376 15.819 1.00 30.56 99 LYS A N 1
ATOM 776 C CA . LYS A 1 99 ? 11.043 20.126 16.262 1.00 30.56 99 LYS A CA 1
ATOM 777 C C . LYS A 1 99 ? 10.211 18.899 15.860 1.00 30.56 99 LYS A C 1
ATOM 779 O O . LYS A 1 99 ? 9.163 18.666 16.458 1.00 30.56 99 LYS A O 1
ATOM 784 N N . LEU A 1 100 ? 10.687 18.149 14.863 1.00 33.03 100 LEU A N 1
ATOM 785 C CA . LEU A 1 100 ? 10.143 16.859 14.441 1.00 33.03 100 LEU A CA 1
ATOM 786 C C . LEU A 1 100 ? 10.093 15.943 15.674 1.00 33.03 100 LEU A C 1
ATOM 788 O O . LEU A 1 100 ? 11.102 15.377 16.099 1.00 33.03 100 LEU A O 1
ATOM 792 N N . LYS A 1 101 ? 8.935 15.903 16.338 1.00 28.67 101 LYS A N 1
ATOM 793 C CA . LYS A 1 101 ? 8.712 15.097 17.534 1.00 28.67 101 LYS A CA 1
ATOM 794 C C . LYS A 1 101 ? 8.648 13.640 17.089 1.00 28.67 101 LYS A C 1
ATOM 796 O O . LYS A 1 101 ? 7.753 13.265 16.344 1.00 28.67 101 LYS A O 1
ATOM 801 N N . ARG A 1 102 ? 9.652 12.880 17.538 1.00 32.88 102 ARG A N 1
ATOM 802 C CA . ARG A 1 102 ? 9.723 11.420 17.707 1.00 32.88 102 ARG A CA 1
ATOM 803 C C . ARG A 1 102 ? 8.458 10.699 17.212 1.00 32.88 102 ARG A C 1
ATOM 805 O O . ARG A 1 102 ? 7.436 10.747 17.889 1.00 32.88 102 ARG A O 1
ATOM 812 N N . ASN A 1 103 ? 8.553 10.031 16.056 1.00 41.50 103 ASN A N 1
ATOM 813 C CA . ASN A 1 103 ? 7.555 9.053 15.612 1.00 41.50 103 ASN A CA 1
ATOM 814 C C . ASN A 1 103 ? 7.218 8.155 16.810 1.00 41.50 103 ASN A C 1
ATOM 816 O O . ASN A 1 103 ? 8.133 7.564 17.389 1.00 41.50 103 ASN A O 1
ATOM 820 N N . TYR A 1 104 ? 5.952 8.108 17.220 1.00 44.62 104 TYR A N 1
ATOM 821 C CA . TYR A 1 104 ? 5.512 7.212 18.281 1.00 44.62 104 TYR A CA 1
ATOM 822 C C . TYR A 1 104 ? 5.675 5.779 17.771 1.00 44.62 104 TYR A C 1
ATOM 824 O O . TYR A 1 104 ? 4.907 5.308 16.936 1.00 44.62 104 TYR A O 1
ATOM 832 N N . VAL A 1 105 ? 6.753 5.128 18.200 1.00 56.72 105 VAL A N 1
ATOM 833 C CA . VAL A 1 105 ? 6.948 3.692 18.040 1.00 56.72 105 VAL A CA 1
ATOM 834 C C . VAL A 1 105 ? 6.590 3.107 19.402 1.00 56.72 105 VAL A C 1
ATOM 836 O O . VAL A 1 105 ? 7.323 3.379 20.356 1.00 56.72 105 VAL A O 1
ATOM 839 N N . PRO A 1 106 ? 5.455 2.405 19.536 1.00 61.41 106 PRO A N 1
ATOM 840 C CA . PRO A 1 106 ? 5.107 1.743 20.787 1.00 61.41 106 PRO A CA 1
ATOM 841 C C . PRO A 1 106 ? 6.237 0.772 21.142 1.00 61.41 106 PRO A C 1
ATOM 843 O O . PRO A 1 106 ? 6.681 -0.002 20.289 1.00 61.41 106 PRO A O 1
ATOM 846 N N . ASN A 1 107 ? 6.757 0.869 22.367 1.00 64.19 107 ASN A N 1
ATOM 847 C CA . ASN A 1 107 ? 7.887 0.045 22.803 1.00 64.19 107 ASN A CA 1
ATOM 848 C C . ASN A 1 107 ? 7.411 -1.275 23.423 1.00 64.19 107 ASN A C 1
ATOM 850 O O . ASN A 1 107 ? 8.202 -2.211 23.539 1.00 64.19 107 ASN A O 1
ATOM 854 N N . SER A 1 108 ? 6.130 -1.358 23.796 1.00 76.62 108 SER A N 1
ATOM 855 C CA . SER A 1 108 ? 5.494 -2.558 24.338 1.00 76.62 108 SER A CA 1
ATOM 856 C C . SER A 1 108 ? 4.033 -2.704 23.880 1.00 76.62 108 SER A C 1
ATOM 858 O O . SER A 1 108 ? 3.476 -1.818 23.230 1.00 76.62 108 SER A O 1
ATOM 860 N N . GLU A 1 109 ? 3.399 -3.845 24.174 1.00 82.25 109 GLU A N 1
ATOM 861 C CA . GLU A 1 109 ? 1.982 -4.077 23.838 1.00 82.25 109 GLU A CA 1
ATOM 862 C C . GLU A 1 109 ? 1.040 -3.197 24.674 1.00 82.25 109 GLU A C 1
ATOM 864 O O . GLU A 1 109 ? -0.041 -2.839 24.212 1.00 82.25 109 GLU A O 1
ATOM 869 N N . GLU A 1 110 ? 1.432 -2.825 25.893 1.00 83.88 110 GLU A N 1
ATOM 870 C CA . GLU A 1 110 ? 0.628 -2.006 26.809 1.00 83.88 110 GLU A CA 1
ATOM 871 C C . GLU A 1 110 ? 0.464 -0.569 26.304 1.00 83.88 110 GLU A C 1
ATOM 873 O O . GLU A 1 110 ? -0.584 0.041 26.518 1.00 83.88 110 GLU A O 1
ATOM 878 N N . ASP A 1 111 ? 1.468 -0.072 25.577 1.00 85.06 111 ASP A N 1
ATOM 879 C CA . ASP A 1 111 ? 1.458 1.230 24.912 1.00 85.06 111 ASP A CA 1
ATOM 880 C C . ASP A 1 111 ? 0.418 1.289 23.777 1.00 85.06 111 ASP A C 1
ATOM 882 O O . ASP A 1 111 ? -0.055 2.359 23.396 1.00 85.06 111 ASP A O 1
ATOM 886 N N . LEU A 1 112 ? 0.029 0.138 23.220 1.00 87.88 112 LEU A N 1
ATOM 887 C CA . LEU A 1 112 ? -0.899 0.093 22.098 1.00 87.88 112 LEU A CA 1
ATOM 888 C C . LEU A 1 112 ? -2.342 0.396 22.541 1.00 87.88 112 LEU A C 1
ATOM 890 O O . LEU A 1 112 ? -2.834 -0.185 23.524 1.00 87.88 112 LEU A O 1
ATOM 894 N N . PRO A 1 113 ? -3.076 1.229 21.777 1.00 91.06 113 PRO A N 1
ATOM 895 C CA . PRO A 1 113 ? -4.488 1.478 22.031 1.00 91.06 113 PRO A CA 1
ATOM 896 C C . PRO A 1 113 ? -5.319 0.217 21.774 1.00 91.06 113 PRO A C 1
ATOM 898 O O . PRO A 1 113 ? -4.869 -0.731 21.126 1.00 91.06 113 PRO A O 1
ATOM 901 N N . VAL A 1 114 ? -6.560 0.206 22.255 1.00 92.81 114 VAL A N 1
ATOM 902 C CA . VAL A 1 114 ? -7.528 -0.837 21.893 1.00 92.81 114 VAL A CA 1
ATOM 903 C C . VAL A 1 114 ? -8.044 -0.569 20.478 1.00 92.81 114 VAL A C 1
ATOM 905 O O . VAL A 1 114 ? -8.331 0.573 20.131 1.00 92.81 114 VAL A O 1
ATOM 908 N N . CYS A 1 115 ? -8.136 -1.610 19.654 1.00 94.69 115 CYS A N 1
ATOM 909 C CA . CYS A 1 115 ? -8.617 -1.511 18.281 1.00 94.69 115 CYS A CA 1
ATOM 910 C C . CYS A 1 115 ? -10.102 -1.128 18.226 1.00 94.69 115 CYS A C 1
ATOM 912 O O . CYS A 1 115 ? -10.923 -1.749 18.908 1.00 94.69 115 CYS A O 1
ATOM 914 N N . SER A 1 116 ? -10.458 -0.191 17.346 1.00 94.38 116 SER A N 1
ATOM 915 C CA . SER A 1 116 ? -11.849 -0.004 16.918 1.00 94.38 116 SER A CA 1
ATOM 916 C C . SER A 1 116 ? -12.340 -1.199 16.088 1.00 94.38 116 SER A C 1
ATOM 918 O O . SER A 1 116 ? -11.523 -1.972 15.572 1.00 94.38 116 SER A O 1
ATOM 920 N N . PRO A 1 117 ? -13.665 -1.354 15.900 1.00 95.38 117 PRO A N 1
ATOM 921 C CA . PRO A 1 117 ? -14.210 -2.390 15.030 1.00 95.38 117 PRO A CA 1
ATOM 922 C C . PRO A 1 117 ? -13.616 -2.327 13.620 1.00 95.38 117 PRO A C 1
ATOM 924 O O . PRO A 1 117 ? -13.535 -1.248 13.026 1.00 95.38 117 PRO A O 1
ATOM 927 N N . TRP A 1 118 ? -13.220 -3.481 13.081 1.00 96.75 118 TRP A N 1
ATOM 928 C CA . TRP A 1 118 ? -12.582 -3.611 11.761 1.00 96.75 118 TRP A CA 1
ATOM 929 C C . TRP A 1 118 ? -11.260 -2.852 11.588 1.00 96.75 118 TRP A C 1
ATOM 931 O O . TRP A 1 118 ? -10.794 -2.662 10.456 1.00 96.75 118 TRP A O 1
ATOM 941 N N . ALA A 1 119 ? -10.639 -2.412 12.683 1.00 96.69 119 ALA A N 1
ATOM 942 C CA . ALA A 1 119 ? -9.319 -1.815 12.621 1.00 96.69 119 ALA A CA 1
ATOM 943 C C . ALA A 1 119 ? -8.256 -2.880 12.315 1.00 96.69 119 ALA A C 1
ATOM 945 O O . ALA A 1 119 ? -8.292 -4.017 12.795 1.00 96.69 119 ALA A O 1
ATOM 946 N N . VAL A 1 120 ? -7.267 -2.492 11.516 1.00 96.94 120 VAL A N 1
ATOM 947 C CA . VAL A 1 120 ? -6.074 -3.300 11.282 1.00 96.94 120 VAL A CA 1
ATOM 948 C C . VAL A 1 120 ? -5.255 -3.323 12.567 1.00 96.94 120 VAL A C 1
ATOM 950 O O . VAL A 1 120 ? -4.663 -2.317 12.946 1.00 96.94 120 VAL A O 1
ATOM 953 N N . CYS A 1 121 ? -5.176 -4.484 13.210 1.00 95.44 121 CYS A N 1
ATOM 954 C CA . CYS A 1 121 ? -4.418 -4.667 14.442 1.00 95.44 121 CYS A CA 1
ATOM 955 C C . CYS A 1 121 ? -2.925 -4.909 14.188 1.00 95.44 121 CYS A C 1
ATOM 957 O O . CYS A 1 121 ? -2.089 -4.638 15.055 1.00 95.44 121 CYS A O 1
ATOM 959 N N . SER A 1 122 ? -2.552 -5.395 12.999 1.00 94.75 122 SER A N 1
ATOM 960 C CA . SER A 1 122 ? -1.153 -5.528 12.571 1.00 94.75 122 SER A CA 1
ATOM 961 C C . SER A 1 122 ? -0.965 -5.439 11.072 1.00 94.75 122 SER A C 1
ATOM 963 O O . SER A 1 122 ? -1.816 -5.866 10.293 1.00 94.75 122 SER A O 1
ATOM 965 N N . LYS A 1 123 ? 0.204 -4.941 10.680 1.00 93.50 123 LYS A N 1
ATOM 966 C CA . LYS A 1 123 ? 0.696 -4.965 9.305 1.00 93.50 123 LYS A CA 1
ATOM 967 C C . LYS A 1 123 ? 1.874 -5.923 9.241 1.00 93.50 123 LYS A C 1
ATOM 969 O O . LYS A 1 123 ? 2.798 -5.803 10.036 1.00 93.50 123 LYS A O 1
ATOM 974 N N . VAL A 1 124 ? 1.841 -6.865 8.311 1.00 92.62 124 VAL A N 1
ATOM 975 C CA . VAL A 1 124 ? 2.978 -7.742 8.017 1.00 92.62 124 VAL A CA 1
ATOM 976 C C . VAL A 1 124 ? 3.524 -7.332 6.662 1.00 92.62 124 VAL A C 1
ATOM 978 O O . VAL A 1 124 ? 2.791 -7.369 5.672 1.00 92.62 124 VAL A O 1
ATOM 981 N N . ASP A 1 125 ? 4.785 -6.922 6.612 1.00 90.19 125 ASP A N 1
ATOM 982 C CA . ASP A 1 125 ? 5.463 -6.613 5.356 1.00 90.19 125 ASP A CA 1
ATOM 983 C C . ASP A 1 125 ? 6.305 -7.819 4.928 1.00 90.19 125 ASP A C 1
ATOM 985 O O . ASP A 1 125 ? 7.057 -8.381 5.725 1.00 90.19 125 ASP A O 1
ATOM 989 N N . LEU A 1 126 ? 6.130 -8.245 3.678 1.00 91.25 126 LEU A N 1
ATOM 990 C CA . LEU A 1 126 ? 6.767 -9.426 3.092 1.00 91.25 126 LEU A CA 1
ATOM 991 C C . LEU A 1 126 ? 7.721 -9.069 1.947 1.00 91.25 126 LEU A C 1
ATOM 993 O O . LEU A 1 126 ? 8.072 -9.934 1.146 1.00 91.25 126 LEU A O 1
ATOM 997 N N . TYR A 1 127 ? 8.095 -7.796 1.803 1.00 89.38 127 TYR A N 1
ATOM 998 C CA . TYR A 1 127 ? 8.955 -7.361 0.705 1.00 89.38 127 TYR A CA 1
ATOM 999 C C . TYR A 1 127 ? 10.383 -7.936 0.786 1.00 89.38 127 TYR A C 1
ATOM 1001 O O . TYR A 1 127 ? 10.950 -8.316 -0.239 1.00 89.38 127 TYR A O 1
ATOM 1009 N N . GLN A 1 128 ? 10.949 -8.012 1.993 1.00 86.69 128 GLN A N 1
ATOM 1010 C CA . GLN A 1 128 ? 12.254 -8.618 2.295 1.00 86.69 128 GLN A CA 1
ATOM 1011 C C . GLN A 1 128 ? 12.086 -9.648 3.426 1.00 86.69 128 GLN A C 1
ATOM 1013 O O . GLN A 1 128 ? 11.142 -10.436 3.407 1.00 86.69 128 GLN A O 1
ATOM 1018 N N . GLN A 1 129 ? 12.983 -9.641 4.421 1.00 87.06 129 GLN A N 1
ATOM 1019 C CA . GLN A 1 129 ? 12.815 -10.372 5.665 1.00 87.06 129 GLN A CA 1
ATOM 1020 C C . GLN A 1 129 ? 11.483 -9.952 6.305 1.00 87.06 129 GLN A C 1
ATOM 1022 O O . GLN A 1 129 ? 11.327 -8.768 6.617 1.00 87.06 129 GLN A O 1
ATOM 1027 N N . PRO A 1 130 ? 10.531 -10.883 6.493 1.00 89.50 130 PRO A N 1
ATOM 1028 C CA . PRO A 1 130 ? 9.227 -10.549 7.040 1.00 89.50 130 PRO A CA 1
ATOM 1029 C C . PRO A 1 130 ? 9.325 -9.875 8.405 1.00 89.50 130 PRO A C 1
ATOM 1031 O O . PRO A 1 130 ? 10.062 -10.339 9.278 1.00 89.50 130 PRO A O 1
ATOM 1034 N N . TRP A 1 131 ? 8.546 -8.816 8.601 1.00 87.38 131 TRP A N 1
ATOM 1035 C CA . TRP A 1 131 ? 8.432 -8.124 9.883 1.00 87.38 131 TRP A CA 1
ATOM 1036 C C . TRP A 1 131 ? 6.990 -7.678 10.138 1.00 87.38 131 TRP A C 1
ATOM 1038 O O . TRP A 1 131 ? 6.183 -7.563 9.212 1.00 87.38 131 TRP A O 1
ATOM 1048 N N . ILE A 1 132 ? 6.661 -7.475 11.415 1.00 89.81 132 ILE A N 1
ATOM 1049 C CA . ILE A 1 132 ? 5.306 -7.168 11.882 1.00 89.81 132 ILE A CA 1
ATOM 1050 C C . ILE A 1 132 ? 5.310 -5.801 12.566 1.00 89.81 132 ILE A C 1
ATOM 1052 O O . ILE A 1 132 ? 6.080 -5.568 13.494 1.00 89.81 132 ILE A O 1
ATOM 1056 N N . GLU A 1 133 ? 4.419 -4.913 12.133 1.00 88.06 133 GLU A N 1
ATOM 1057 C CA . GLU A 1 133 ? 4.101 -3.650 12.798 1.00 88.06 133 GLU A CA 1
ATOM 1058 C C . GLU A 1 133 ? 2.783 -3.813 13.561 1.00 88.06 133 GLU A C 1
ATOM 1060 O O . GLU A 1 133 ? 1.710 -3.943 12.960 1.00 88.06 133 GLU A O 1
ATOM 1065 N N . ARG A 1 134 ? 2.848 -3.801 14.892 1.00 90.88 134 ARG A N 1
ATOM 1066 C CA . ARG A 1 134 ? 1.654 -3.796 15.746 1.00 90.88 134 ARG A CA 1
ATOM 1067 C C . ARG A 1 134 ? 1.005 -2.409 15.694 1.00 90.88 134 ARG A C 1
ATOM 1069 O O . ARG A 1 134 ? 1.708 -1.406 15.623 1.00 90.88 134 ARG A O 1
ATOM 1076 N N . GLN A 1 135 ? -0.326 -2.348 15.651 1.00 91.25 135 GLN A N 1
ATOM 1077 C CA . GLN A 1 135 ? -1.075 -1.082 15.554 1.00 91.25 135 GLN A CA 1
ATOM 1078 C C . GLN A 1 135 ? -1.969 -0.852 16.777 1.00 91.25 135 GLN A C 1
ATOM 1080 O O . GLN A 1 135 ? -2.054 0.265 17.276 1.00 91.25 135 GLN A O 1
ATOM 1085 N N . CYS A 1 136 ? -2.625 -1.908 17.262 1.00 92.00 136 CYS A N 1
ATOM 1086 C CA . CYS A 1 136 ? -3.527 -1.864 18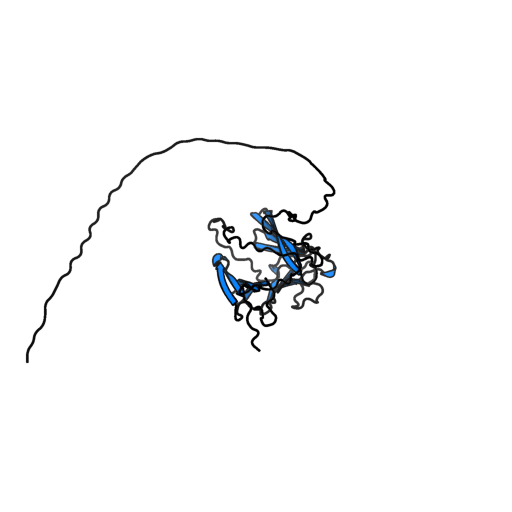.409 1.00 92.00 136 CYS A CA 1
ATOM 1087 C C . CYS A 1 136 ? -3.711 -3.267 19.027 1.00 92.00 136 CYS A C 1
ATOM 1089 O O . CYS A 1 136 ? -3.331 -4.294 18.438 1.00 92.00 136 CYS A O 1
ATOM 1091 N N . ARG A 1 137 ? -4.297 -3.315 20.226 1.00 93.81 137 ARG A N 1
ATOM 1092 C CA . ARG A 1 137 ? -4.719 -4.537 20.924 1.00 93.81 137 ARG A CA 1
ATOM 1093 C C . ARG A 1 137 ? -6.176 -4.840 20.605 1.00 93.81 137 ARG A C 1
ATOM 1095 O O . ARG A 1 137 ? -7.035 -3.973 20.744 1.00 93.81 137 ARG A O 1
ATOM 1102 N N . CYS A 1 138 ? -6.462 -6.070 20.195 1.00 95.06 138 CYS A N 1
ATOM 1103 C CA . CYS A 1 138 ? -7.838 -6.479 19.948 1.00 95.06 138 CYS A CA 1
ATOM 1104 C C . CYS A 1 138 ? -8.658 -6.432 21.251 1.00 95.06 138 CYS A C 1
ATOM 1106 O O . CYS A 1 138 ? -8.129 -6.774 22.311 1.00 95.06 138 CYS A O 1
ATOM 1108 N N . PRO A 1 139 ? -9.927 -5.990 21.199 1.00 93.12 139 PRO A N 1
ATOM 1109 C CA . PRO A 1 139 ? -10.776 -5.949 22.382 1.00 93.12 139 PRO A CA 1
ATOM 1110 C C . PRO A 1 139 ? -11.078 -7.363 22.910 1.00 93.12 139 PRO A C 1
ATOM 1112 O O . PRO A 1 139 ? -11.212 -8.320 22.144 1.00 93.12 139 PRO A O 1
ATOM 1115 N N . GLY A 1 140 ? -11.224 -7.487 24.232 1.00 86.19 140 GLY A N 1
ATOM 1116 C CA . GLY A 1 140 ? -11.489 -8.761 24.912 1.00 86.19 140 GLY A CA 1
ATOM 1117 C C . GLY A 1 140 ? -10.229 -9.603 25.145 1.00 86.19 140 GLY A C 1
ATOM 1118 O O . GLY A 1 140 ? -9.151 -9.068 25.380 1.00 86.19 140 GLY A O 1
ATOM 1119 N N . THR A 1 141 ? -10.369 -10.931 25.111 1.00 75.75 141 THR A N 1
ATOM 1120 C CA . THR A 1 141 ? -9.267 -11.893 25.334 1.00 75.75 141 THR A CA 1
ATOM 1121 C C . THR A 1 141 ? -8.613 -12.382 24.039 1.00 75.75 141 THR A C 1
ATOM 1123 O O . THR A 1 141 ? -7.796 -13.301 24.066 1.00 75.75 141 THR A O 1
ATOM 1126 N N . HIS A 1 142 ? -8.990 -11.827 22.886 1.00 82.81 142 HIS A N 1
ATOM 1127 C CA . HIS A 1 142 ? -8.442 -12.243 21.600 1.00 82.81 142 HIS A CA 1
ATOM 1128 C C . HIS A 1 142 ? -7.123 -11.519 21.332 1.00 82.81 142 HIS A C 1
ATOM 1130 O O . HIS A 1 142 ? -7.057 -10.295 21.377 1.00 82.81 142 HIS A O 1
ATOM 1136 N N . ALA A 1 143 ? -6.068 -12.271 21.024 1.00 90.44 143 ALA A N 1
ATOM 1137 C CA . ALA A 1 143 ? -4.827 -11.697 20.521 1.00 90.44 143 ALA A CA 1
ATOM 1138 C C . ALA A 1 143 ? -4.966 -11.370 19.028 1.00 90.44 143 ALA A C 1
ATOM 1140 O O . ALA A 1 143 ? -5.646 -12.082 18.286 1.00 90.44 143 ALA A O 1
ATOM 1141 N N . CYS A 1 144 ? -4.291 -10.313 18.574 1.00 93.50 144 CYS A N 1
ATOM 1142 C CA . CYS A 1 144 ? -4.210 -10.033 17.144 1.00 93.50 144 CYS A CA 1
ATOM 1143 C C . CYS A 1 144 ? -3.447 -11.166 16.430 1.00 93.50 144 CYS A C 1
ATOM 1145 O O . CYS A 1 144 ? -2.393 -11.584 16.922 1.00 93.50 144 CYS A O 1
ATOM 1147 N N . PRO A 1 145 ? -3.926 -11.649 15.270 1.00 93.31 145 PRO A N 1
ATOM 1148 C CA . PRO A 1 145 ? -3.234 -12.679 14.505 1.00 93.31 145 PRO A CA 1
ATOM 1149 C C . PRO A 1 145 ? -1.801 -12.268 14.135 1.00 93.31 145 PRO A C 1
ATOM 1151 O O . PRO A 1 145 ? -1.575 -11.187 13.593 1.00 93.31 145 PRO A O 1
ATOM 1154 N N . SER A 1 146 ? -0.837 -13.155 14.386 1.00 86.44 146 SER A N 1
ATOM 1155 C CA . SER A 1 146 ? 0.600 -12.919 14.155 1.00 86.44 146 SER A CA 1
ATOM 1156 C C . SER A 1 146 ? 1.217 -13.814 13.074 1.00 86.44 146 SER A C 1
ATOM 1158 O O . SER A 1 146 ? 2.402 -13.694 12.767 1.00 86.44 146 SER A O 1
ATOM 1160 N N . GLY A 1 147 ? 0.434 -14.716 12.473 1.00 88.44 147 GLY A N 1
ATOM 1161 C CA . GLY A 1 147 ? 0.918 -15.611 11.423 1.00 88.44 147 GLY A CA 1
ATOM 1162 C C . GLY A 1 147 ? 1.376 -14.850 10.174 1.00 88.44 147 GLY A C 1
ATOM 1163 O O . GLY A 1 147 ? 0.721 -13.908 9.737 1.00 88.44 147 GLY A O 1
ATOM 1164 N N . LEU A 1 148 ? 2.470 -15.289 9.547 1.00 90.62 148 LEU A N 1
ATOM 1165 C CA . LEU A 1 148 ? 2.981 -14.688 8.301 1.00 90.62 148 LEU A CA 1
ATOM 1166 C C . LEU A 1 148 ? 2.160 -15.072 7.055 1.00 90.62 148 LEU A C 1
ATOM 1168 O O . LEU A 1 148 ? 2.314 -14.475 5.990 1.00 90.62 148 LEU A O 1
ATOM 1172 N N . GLY A 1 149 ? 1.314 -16.098 7.163 1.00 89.75 149 GLY A N 1
ATOM 1173 C CA . GLY A 1 149 ? 0.453 -16.563 6.080 1.00 89.75 149 GLY A CA 1
ATOM 1174 C C . GLY A 1 149 ? -0.889 -15.820 6.028 1.00 89.75 149 GLY A C 1
ATOM 1175 O O . GLY A 1 149 ? -1.369 -15.358 7.063 1.00 89.75 149 GLY A O 1
ATOM 1176 N N . PRO A 1 150 ? -1.543 -15.758 4.854 1.00 91.81 150 PRO A N 1
ATOM 1177 C CA . PRO A 1 150 ? -2.838 -15.096 4.700 1.00 91.81 150 PRO A CA 1
ATOM 1178 C C . PRO A 1 150 ? -4.050 -15.999 5.004 1.00 91.81 150 PRO A C 1
ATOM 1180 O O . PRO A 1 150 ? -5.189 -15.544 4.953 1.00 91.81 150 PRO A O 1
ATOM 1183 N N . HIS A 1 151 ? -3.841 -17.288 5.289 1.00 92.69 151 HIS A N 1
ATOM 1184 C CA . HIS A 1 151 ? -4.906 -18.300 5.362 1.00 92.69 151 HIS A CA 1
ATOM 1185 C C . HIS A 1 151 ? -5.518 -18.490 6.765 1.00 92.69 151 HIS A C 1
ATOM 1187 O O . HIS A 1 151 ? -6.132 -19.515 7.037 1.00 92.69 151 HIS A O 1
ATOM 1193 N N . ASP A 1 152 ? -5.380 -17.503 7.650 1.00 93.31 152 ASP A N 1
ATOM 1194 C CA . ASP A 1 152 ? -5.905 -17.522 9.028 1.00 93.31 152 ASP A CA 1
ATOM 1195 C C . ASP A 1 152 ? -7.361 -17.019 9.148 1.00 93.31 152 ASP A C 1
ATOM 1197 O O . ASP A 1 152 ? -7.924 -16.950 10.242 1.00 93.31 152 ASP A O 1
ATOM 1201 N N . GLY A 1 153 ? -7.984 -16.636 8.028 1.00 95.38 153 GLY A N 1
ATOM 1202 C CA . GLY A 1 153 ? -9.345 -16.091 7.996 1.00 95.38 153 GLY A CA 1
ATOM 1203 C C . GLY A 1 153 ? -9.484 -14.679 8.579 1.00 95.38 153 GLY A C 1
ATOM 1204 O O . GLY A 1 153 ? -10.607 -14.180 8.668 1.00 95.38 153 GLY A O 1
ATOM 1205 N N . HIS A 1 154 ? -8.370 -14.033 8.934 1.00 96.56 154 HIS A N 1
ATOM 1206 C CA . HIS A 1 154 ? -8.299 -12.696 9.537 1.00 96.56 154 HIS A CA 1
ATOM 1207 C C . HIS A 1 154 ? -7.352 -11.759 8.770 1.00 96.56 154 HIS A C 1
ATOM 1209 O O . HIS A 1 154 ? -7.005 -10.679 9.247 1.00 96.56 154 HIS A O 1
ATOM 1215 N N . THR A 1 155 ? -6.931 -12.165 7.571 1.00 96.56 155 THR A N 1
ATOM 1216 C CA . THR A 1 155 ? -5.942 -11.446 6.771 1.00 96.56 155 THR A CA 1
ATOM 1217 C C . THR A 1 155 ? -6.524 -10.902 5.476 1.00 96.56 155 THR A C 1
ATOM 1219 O O . THR A 1 155 ? -7.164 -11.625 4.712 1.00 96.56 155 THR A O 1
ATOM 1222 N N . LEU A 1 156 ? -6.213 -9.640 5.184 1.00 95.62 156 LEU A N 1
ATOM 1223 C CA . LEU A 1 156 ? -6.327 -9.045 3.854 1.00 95.62 156 LEU A CA 1
ATOM 1224 C C . LEU A 1 156 ? -4.936 -8.846 3.262 1.00 95.62 156 LEU A C 1
ATOM 1226 O O . LEU A 1 156 ? -3.993 -8.531 3.978 1.00 95.62 156 LEU A O 1
ATOM 1230 N N . THR A 1 157 ? -4.789 -9.026 1.954 1.00 94.69 157 THR A N 1
ATOM 1231 C CA . THR A 1 157 ? -3.506 -8.852 1.260 1.00 94.69 157 THR A CA 1
ATOM 1232 C C . THR A 1 157 ? -3.640 -7.770 0.203 1.00 94.69 157 THR A C 1
ATOM 1234 O O . THR A 1 157 ? -4.571 -7.804 -0.597 1.00 94.69 157 THR A O 1
ATOM 1237 N N . ASP A 1 158 ? -2.691 -6.840 0.184 1.00 93.12 158 ASP A N 1
ATOM 1238 C CA . ASP A 1 158 ? -2.520 -5.853 -0.881 1.00 93.12 158 ASP A CA 1
ATOM 1239 C C . ASP A 1 158 ? -1.028 -5.734 -1.182 1.00 93.12 158 ASP A C 1
ATOM 1241 O O . ASP A 1 158 ? -0.212 -5.448 -0.300 1.00 93.12 158 ASP A O 1
ATOM 1245 N N . LYS A 1 159 ? -0.659 -5.977 -2.441 1.00 90.25 159 LYS A N 1
ATOM 1246 C CA . LYS A 1 159 ? 0.738 -5.975 -2.897 1.00 90.25 159 LYS A CA 1
ATOM 1247 C C . LYS A 1 159 ? 1.635 -6.886 -2.037 1.00 90.25 159 LYS A C 1
ATOM 1249 O O . LYS A 1 159 ? 1.473 -8.100 -2.059 1.00 90.25 159 LYS A O 1
ATOM 1254 N N . THR A 1 160 ? 2.606 -6.308 -1.328 1.00 90.81 160 THR A N 1
ATOM 1255 C CA . THR A 1 160 ? 3.605 -6.993 -0.490 1.00 90.81 160 THR A CA 1
ATOM 1256 C C . THR A 1 160 ? 3.227 -7.004 0.988 1.00 90.81 160 THR A C 1
ATOM 1258 O O . THR A 1 160 ? 4.028 -7.431 1.815 1.00 90.81 160 THR A O 1
ATOM 1261 N N . ARG A 1 161 ? 2.032 -6.515 1.340 1.00 92.50 161 ARG A N 1
ATOM 1262 C CA . ARG A 1 161 ? 1.596 -6.358 2.725 1.00 92.50 161 ARG A CA 1
ATOM 1263 C C . ARG A 1 161 ? 0.381 -7.209 3.025 1.00 92.50 161 ARG A C 1
ATOM 1265 O O . ARG A 1 161 ? -0.514 -7.382 2.195 1.00 92.50 161 ARG A O 1
ATOM 1272 N N . GLN A 1 162 ? 0.346 -7.692 4.255 1.00 95.25 162 GLN A N 1
ATOM 1273 C CA . GLN A 1 162 ? -0.828 -8.293 4.853 1.00 95.25 162 GLN A CA 1
ATOM 1274 C C . GLN A 1 162 ? -1.340 -7.400 5.980 1.00 95.25 162 GLN A C 1
ATOM 1276 O O . GLN A 1 162 ? -0.567 -6.915 6.804 1.00 95.25 162 GLN A O 1
ATOM 1281 N N . PHE A 1 163 ? -2.650 -7.208 6.025 1.00 96.31 163 PHE A N 1
ATOM 1282 C CA . PHE A 1 163 ? -3.353 -6.488 7.075 1.00 96.31 163 PHE A CA 1
ATOM 1283 C C . PHE A 1 163 ? -4.129 -7.498 7.909 1.00 96.31 163 PHE A C 1
ATOM 1285 O O . PHE A 1 163 ? -4.974 -8.221 7.378 1.00 96.31 163 PHE A O 1
ATOM 1292 N N . LYS A 1 164 ? -3.814 -7.562 9.200 1.00 96.94 164 LYS A N 1
ATOM 1293 C CA . LYS A 1 164 ? -4.437 -8.460 10.171 1.00 96.94 164 LYS A CA 1
ATOM 1294 C C . LYS A 1 164 ? -5.558 -7.727 10.892 1.00 96.94 164 LYS A C 1
ATOM 1296 O O . LYS A 1 164 ? -5.359 -6.590 11.322 1.00 96.94 164 LYS A O 1
ATOM 1301 N N . LEU A 1 165 ? -6.710 -8.373 11.015 1.00 96.62 165 LEU A N 1
ATOM 1302 C CA . LEU A 1 165 ? -7.884 -7.851 11.709 1.00 96.62 165 LEU A CA 1
ATOM 1303 C C . LEU A 1 165 ? -8.182 -8.692 12.952 1.00 96.62 165 LEU A C 1
ATOM 1305 O O . LEU A 1 165 ? -7.803 -9.861 13.034 1.00 96.62 165 LEU A O 1
ATOM 1309 N N . CYS A 1 166 ? -8.883 -8.091 13.909 1.00 96.06 166 CYS A N 1
ATOM 1310 C CA . CYS A 1 166 ? -9.383 -8.804 15.082 1.00 96.06 166 CYS A CA 1
ATOM 1311 C C . CYS A 1 166 ? -10.572 -9.703 14.719 1.00 96.06 166 CYS A C 1
ATOM 1313 O O . CYS A 1 166 ? -10.735 -10.788 15.270 1.00 96.06 166 CYS A O 1
ATOM 1315 N N . GLU A 1 167 ? -11.397 -9.261 13.771 1.00 94.56 167 GLU A N 1
ATOM 1316 C CA . GLU A 1 167 ? -12.581 -9.966 13.309 1.00 94.56 167 GLU A CA 1
ATOM 1317 C C . GLU A 1 167 ? -12.322 -10.773 12.020 1.00 94.56 167 GLU A C 1
ATOM 1319 O O . GLU A 1 167 ? -11.485 -10.399 11.193 1.00 94.56 167 GLU A O 1
ATOM 1324 N N . PRO A 1 168 ? -13.083 -11.859 11.778 1.00 95.81 168 PRO A N 1
ATOM 1325 C CA . PRO A 1 168 ? -12.941 -12.646 10.557 1.00 95.81 168 PRO A CA 1
ATOM 1326 C C . PRO A 1 168 ? -13.271 -11.845 9.289 1.00 95.81 168 PRO A C 1
ATOM 1328 O O . PRO A 1 168 ? -14.388 -11.338 9.144 1.00 95.81 168 PRO A O 1
ATOM 1331 N N . VAL A 1 169 ? -12.368 -11.844 8.302 1.00 95.88 169 VAL A N 1
ATOM 1332 C CA . VAL A 1 169 ? -12.526 -11.054 7.059 1.00 95.88 169 VAL A CA 1
ATOM 1333 C C . VAL A 1 169 ? -13.701 -11.508 6.194 1.00 95.88 169 VAL A C 1
ATOM 1335 O O . VAL A 1 169 ? -14.220 -10.731 5.399 1.00 95.88 169 VAL A O 1
ATOM 1338 N N . LYS A 1 170 ? -14.178 -12.747 6.375 1.00 94.81 170 LYS A N 1
ATOM 1339 C CA . LYS A 1 170 ? -15.346 -13.301 5.663 1.00 94.81 170 LYS A CA 1
ATOM 1340 C C . LYS A 1 170 ? -16.653 -12.538 5.913 1.00 94.81 170 LYS A C 1
ATOM 1342 O O . LYS A 1 170 ? -17.605 -12.712 5.164 1.00 94.81 170 LYS A O 1
ATOM 1347 N N . LYS A 1 171 ? -16.713 -11.749 6.989 1.00 96.56 171 LYS A N 1
ATOM 1348 C CA . LYS A 1 171 ? -17.869 -10.919 7.349 1.00 96.56 171 LYS A CA 1
ATOM 1349 C C . LYS A 1 171 ? -17.896 -9.584 6.592 1.00 96.56 171 LYS A C 1
ATOM 1351 O O . LYS A 1 171 ? -18.941 -8.945 6.549 1.00 96.56 171 LYS A O 1
ATOM 1356 N N . LEU A 1 172 ? -16.772 -9.160 6.010 1.00 96.62 172 LEU A N 1
ATOM 1357 C CA . LEU A 1 172 ? -16.706 -7.939 5.213 1.00 96.62 172 LEU A CA 1
ATOM 1358 C C . LEU A 1 172 ? -17.353 -8.169 3.839 1.00 96.62 172 LEU A C 1
ATOM 1360 O O . LEU A 1 172 ? -17.101 -9.206 3.219 1.00 96.62 172 LEU A O 1
ATOM 1364 N N . PRO A 1 173 ? -18.111 -7.206 3.293 1.00 97.31 173 PRO A N 1
ATOM 1365 C CA . PRO A 1 173 ? -18.629 -7.297 1.931 1.00 97.31 173 PRO A CA 1
ATOM 1366 C C . PRO A 1 173 ? -17.506 -7.154 0.892 1.00 97.31 173 PRO A C 1
ATOM 1368 O O . PRO A 1 173 ? -16.439 -6.611 1.186 1.00 97.31 173 PRO A O 1
ATOM 1371 N N . LYS A 1 174 ? -17.739 -7.633 -0.338 1.00 96.94 174 LYS A N 1
ATOM 1372 C CA . LYS A 1 174 ? -16.846 -7.400 -1.490 1.00 96.94 174 LYS A CA 1
ATOM 1373 C C . LYS A 1 174 ? -16.983 -5.948 -1.959 1.00 96.94 174 LYS A C 1
ATOM 1375 O O . LYS A 1 174 ? -18.100 -5.494 -2.189 1.00 96.94 174 LYS A O 1
ATOM 1380 N N . CYS A 1 175 ? -15.870 -5.249 -2.171 1.00 97.69 175 CYS A N 1
ATOM 1381 C CA . CYS A 1 175 ? -15.890 -3.906 -2.754 1.00 97.69 175 CYS A CA 1
ATOM 1382 C C . CYS A 1 175 ? -16.192 -3.942 -4.258 1.00 97.69 175 CYS A C 1
ATOM 1384 O O . CYS A 1 175 ? -15.665 -4.785 -4.990 1.00 97.69 175 CYS A O 1
ATOM 1386 N N . ARG A 1 176 ? -16.948 -2.958 -4.744 1.00 96.56 176 ARG A N 1
ATOM 1387 C CA . ARG A 1 176 ? -17.156 -2.690 -6.172 1.00 96.56 176 ARG A CA 1
ATOM 1388 C C . ARG A 1 176 ? -16.086 -1.703 -6.639 1.00 96.56 176 ARG A C 1
ATOM 1390 O O . ARG A 1 176 ? -15.841 -0.692 -5.978 1.00 96.56 176 ARG A O 1
ATOM 1397 N N . PHE A 1 177 ? -15.438 -2.008 -7.764 1.00 95.00 177 PHE A N 1
ATOM 1398 C CA . PHE A 1 177 ? -14.344 -1.192 -8.297 1.00 95.00 177 PHE A CA 1
ATOM 1399 C C . PHE A 1 177 ? -14.750 0.271 -8.470 1.00 95.00 177 PHE A C 1
ATOM 1401 O O . PHE A 1 177 ? -15.874 0.556 -8.880 1.00 95.00 177 PHE A O 1
ATOM 1408 N N . PHE A 1 178 ? -13.821 1.176 -8.151 1.00 90.06 178 PHE A N 1
ATOM 1409 C CA . PHE A 1 178 ? -13.935 2.636 -8.308 1.00 90.06 178 PHE A CA 1
ATOM 1410 C C . PHE A 1 178 ? -15.070 3.344 -7.545 1.00 90.06 178 PHE A C 1
ATOM 1412 O O . PHE A 1 178 ? -15.076 4.571 -7.503 1.00 90.06 178 PHE A O 1
ATOM 1419 N N . ARG A 1 179 ? -16.006 2.611 -6.931 1.00 93.38 179 ARG A N 1
ATOM 1420 C CA . ARG A 1 179 ? -17.137 3.172 -6.180 1.00 93.38 179 ARG A CA 1
ATOM 1421 C C . ARG A 1 179 ? -16.973 3.022 -4.677 1.00 93.38 179 ARG A C 1
ATOM 1423 O O . ARG A 1 179 ? -17.157 3.989 -3.946 1.00 93.38 179 ARG A O 1
ATOM 1430 N N . ASP A 1 180 ? -16.671 1.811 -4.221 1.00 96.88 180 ASP A N 1
ATOM 1431 C CA . ASP A 1 180 ? -16.642 1.527 -2.790 1.00 96.88 180 ASP A CA 1
ATOM 1432 C C . ASP A 1 180 ? -15.251 1.811 -2.203 1.00 96.88 180 ASP A C 1
ATOM 1434 O O . ASP A 1 180 ? -14.218 1.624 -2.856 1.00 96.88 180 ASP A O 1
ATOM 1438 N N . MET A 1 181 ? -15.229 2.241 -0.941 1.00 97.12 181 MET A N 1
ATOM 1439 C CA . MET A 1 181 ? -14.002 2.428 -0.168 1.00 97.12 181 MET A CA 1
ATOM 1440 C C . MET A 1 181 ? -13.628 1.123 0.525 1.00 97.12 181 MET A C 1
ATOM 1442 O O . MET A 1 181 ? -14.408 0.629 1.327 1.00 97.12 181 MET A O 1
ATOM 1446 N N . THR A 1 182 ? -12.433 0.590 0.274 1.00 98.00 182 THR A N 1
ATOM 1447 C CA . THR A 1 182 ? -11.954 -0.624 0.956 1.00 98.00 182 THR A CA 1
ATOM 1448 C C . THR A 1 182 ? -11.511 -0.353 2.382 1.00 98.00 182 THR A C 1
ATOM 1450 O O . THR A 1 182 ? -11.870 -1.106 3.282 1.00 98.00 182 THR A O 1
ATOM 1453 N N . TRP A 1 183 ? -10.790 0.742 2.617 1.00 97.69 183 TRP A N 1
ATOM 1454 C CA . TRP A 1 183 ? -10.375 1.153 3.952 1.00 97.69 183 TRP A CA 1
ATOM 1455 C C . TRP A 1 183 ? -10.148 2.660 4.024 1.00 97.69 183 TRP A C 1
ATOM 1457 O O . TRP A 1 183 ? -9.985 3.348 3.010 1.00 97.69 183 TRP A O 1
ATOM 1467 N N . SER A 1 184 ? -10.094 3.168 5.249 1.00 96.81 184 SER A N 1
ATOM 1468 C CA . SER A 1 184 ? -9.676 4.531 5.551 1.00 96.81 184 SER A CA 1
ATOM 1469 C C . SER A 1 184 ? -8.524 4.536 6.543 1.00 96.81 184 SER A C 1
ATOM 1471 O O . SER A 1 184 ? -8.596 3.846 7.554 1.00 96.81 184 SER A O 1
ATOM 1473 N N . LEU A 1 185 ? -7.501 5.340 6.266 1.00 95.00 185 LEU A N 1
ATOM 1474 C CA . LEU A 1 185 ? -6.418 5.645 7.191 1.00 95.00 185 LEU A CA 1
ATOM 1475 C C . LEU A 1 185 ? -6.692 7.009 7.828 1.00 95.00 185 LEU A C 1
ATOM 1477 O O . LEU A 1 185 ? -6.777 8.016 7.125 1.00 95.00 185 LEU A O 1
ATOM 1481 N N . ILE A 1 186 ? -6.845 7.031 9.141 1.00 92.25 186 ILE A N 1
ATOM 1482 C CA . ILE A 1 186 ? -7.079 8.225 9.941 1.00 92.25 186 ILE A CA 1
ATOM 1483 C C . ILE A 1 186 ? -5.778 8.530 10.671 1.00 92.25 186 ILE A C 1
ATOM 1485 O O . ILE A 1 186 ? -5.251 7.682 11.383 1.00 92.25 186 ILE A O 1
ATOM 1489 N N . SER A 1 187 ? -5.238 9.723 10.454 1.00 87.69 187 SER A N 1
ATOM 1490 C CA . SER A 1 187 ? -4.058 10.226 11.149 1.00 87.69 187 SER A CA 1
ATOM 1491 C C . SER A 1 187 ? -4.487 11.377 12.042 1.00 87.69 187 SER A C 1
ATOM 1493 O O . SER A 1 187 ? -4.902 12.421 11.534 1.00 87.69 187 SER A O 1
ATOM 1495 N N . ASN A 1 188 ? -4.375 11.182 13.353 1.00 80.94 188 ASN A N 1
ATOM 1496 C CA . ASN A 1 188 ? -4.622 12.230 14.340 1.00 80.94 188 ASN A CA 1
ATOM 1497 C C . ASN A 1 188 ? -3.338 13.025 14.619 1.00 80.94 188 ASN A C 1
ATOM 1499 O O . ASN A 1 188 ? -2.239 12.596 14.256 1.00 80.94 188 ASN A O 1
ATOM 1503 N N . ALA A 1 189 ? -3.474 14.174 15.287 1.00 72.00 189 ALA A N 1
ATOM 1504 C CA . ALA A 1 189 ? -2.342 15.029 15.659 1.00 72.00 189 ALA A CA 1
ATOM 1505 C C . ALA A 1 189 ? -1.332 14.328 16.594 1.00 72.00 189 ALA A C 1
ATOM 1507 O O . ALA A 1 189 ? -0.157 14.689 16.617 1.00 72.00 189 ALA A O 1
ATOM 1508 N N . ASP A 1 190 ? -1.761 13.277 17.296 1.00 69.38 190 ASP A N 1
ATOM 1509 C CA . ASP A 1 190 ? -0.926 12.494 18.215 1.00 69.38 190 ASP A CA 1
ATOM 1510 C C . ASP A 1 190 ? -0.043 11.446 17.505 1.00 69.38 190 ASP A C 1
ATOM 1512 O O . ASP A 1 190 ? 0.532 10.574 18.152 1.00 69.38 190 ASP A O 1
ATOM 1516 N N . ASN A 1 191 ? 0.068 11.497 16.169 1.00 67.75 191 ASN A N 1
ATOM 1517 C CA . ASN A 1 191 ? 0.805 10.544 15.320 1.00 67.75 191 ASN A CA 1
ATOM 1518 C C . ASN A 1 191 ? 0.333 9.081 15.414 1.00 67.75 191 ASN A C 1
ATOM 1520 O O . ASN A 1 191 ? 0.960 8.190 14.839 1.00 67.75 191 ASN A O 1
ATOM 1524 N N . VAL A 1 192 ? -0.783 8.824 16.096 1.00 75.50 192 VAL A N 1
ATOM 1525 C CA . VAL A 1 192 ? -1.463 7.532 16.067 1.00 75.50 192 VAL A CA 1
ATOM 1526 C C . VAL A 1 192 ? -2.260 7.457 14.772 1.00 75.50 192 VAL A C 1
ATOM 1528 O O . VAL A 1 192 ? -3.142 8.283 14.514 1.00 75.50 192 VAL A O 1
ATOM 1531 N N . THR A 1 193 ? -1.924 6.472 13.943 1.00 86.00 193 THR A N 1
ATOM 1532 C CA . THR A 1 193 ? -2.661 6.183 12.715 1.00 86.00 193 THR A CA 1
ATOM 1533 C C . THR A 1 193 ? -3.553 4.976 12.914 1.00 86.00 193 THR A C 1
ATOM 1535 O O . THR A 1 193 ? -3.072 3.910 13.292 1.00 86.00 193 THR A O 1
ATOM 1538 N N . GLU A 1 194 ? -4.824 5.113 12.576 1.00 92.00 194 GLU A N 1
ATOM 1539 C CA . GLU A 1 194 ? -5.787 4.022 12.598 1.00 92.00 194 GLU A CA 1
ATOM 1540 C C . GLU A 1 194 ? -6.205 3.677 11.170 1.00 92.00 194 GLU A C 1
ATOM 1542 O O . GLU A 1 194 ? -6.514 4.560 10.370 1.00 92.00 194 GLU A O 1
ATOM 1547 N N . GLN A 1 195 ? -6.207 2.390 10.824 1.00 96.25 195 GLN A N 1
ATOM 1548 C CA . GLN A 1 195 ? -6.676 1.920 9.523 1.00 96.25 195 GLN A CA 1
ATOM 1549 C C . GLN A 1 195 ? -7.924 1.067 9.720 1.00 96.25 195 GLN A C 1
ATOM 1551 O O . GLN A 1 195 ? -7.827 -0.035 10.247 1.00 96.25 195 GLN A O 1
ATOM 1556 N N . ILE A 1 196 ? -9.073 1.564 9.268 1.00 97.38 196 ILE A N 1
ATOM 1557 C CA . ILE A 1 196 ? -10.372 0.891 9.393 1.00 97.38 196 ILE A CA 1
ATOM 1558 C C . ILE A 1 196 ? -10.759 0.306 8.043 1.00 97.38 196 ILE A C 1
ATOM 1560 O O . ILE A 1 196 ? -10.778 1.029 7.041 1.00 97.38 196 ILE A O 1
ATOM 1564 N N . VAL A 1 197 ? -11.071 -0.986 8.017 1.00 98.19 197 VAL A N 1
ATOM 1565 C CA . VAL A 1 197 ? -11.493 -1.704 6.814 1.00 98.19 197 VAL A CA 1
ATOM 1566 C C . VAL A 1 197 ? -13.016 -1.709 6.701 1.00 98.19 197 VAL A C 1
ATOM 1568 O O . VAL A 1 197 ? -13.716 -2.036 7.650 1.00 98.19 197 VAL A O 1
ATOM 1571 N N . HIS A 1 198 ? -13.529 -1.401 5.512 1.00 97.94 198 HIS A N 1
ATOM 1572 C CA . HIS A 1 198 ? -14.967 -1.336 5.222 1.00 97.94 198 HIS A CA 1
ATOM 1573 C C . HIS A 1 198 ? -15.430 -2.482 4.319 1.00 97.94 198 HIS A C 1
ATOM 1575 O O . HIS A 1 198 ? -16.532 -3.003 4.472 1.00 97.94 198 HIS A O 1
ATOM 1581 N N . CYS A 1 199 ? -14.591 -2.894 3.369 1.00 97.62 199 CYS A N 1
ATOM 1582 C CA . CYS A 1 199 ? -14.876 -3.993 2.451 1.00 97.62 199 CYS A CA 1
ATOM 1583 C C . CYS A 1 199 ? -13.573 -4.607 1.926 1.00 97.62 199 CYS A C 1
ATOM 1585 O O . CYS A 1 199 ? -12.505 -3.992 1.989 1.00 97.62 199 CYS A O 1
ATOM 1587 N N . HIS A 1 200 ? -13.653 -5.817 1.375 1.00 95.00 200 HIS A N 1
ATOM 1588 C CA . HIS A 1 200 ? -12.496 -6.500 0.808 1.00 95.00 200 HIS A CA 1
ATOM 1589 C C . HIS A 1 200 ? -12.475 -6.391 -0.718 1.00 95.00 200 HIS A C 1
ATOM 1591 O O . HIS A 1 200 ? -13.471 -6.663 -1.399 1.00 95.00 200 HIS A O 1
ATOM 1597 N N . CYS A 1 201 ? -11.328 -6.000 -1.270 1.00 96.44 201 CYS A N 1
ATOM 1598 C CA . CYS A 1 201 ? -11.201 -5.854 -2.710 1.00 96.44 201 CYS A CA 1
ATOM 1599 C C . CYS A 1 201 ? -11.330 -7.206 -3.451 1.00 96.44 201 CYS A C 1
ATOM 1601 O O . CYS A 1 201 ? -11.004 -8.266 -2.899 1.00 96.44 201 CYS A O 1
ATOM 1603 N N . PRO A 1 202 ? -11.799 -7.203 -4.714 1.00 95.19 202 PRO A N 1
ATOM 1604 C CA . PRO A 1 202 ? -11.802 -8.397 -5.560 1.00 95.19 202 PRO A CA 1
ATOM 1605 C C . PRO A 1 202 ? -10.392 -8.969 -5.792 1.00 95.19 202 PRO A C 1
ATOM 1607 O O . PRO A 1 202 ? -9.389 -8.272 -5.646 1.00 95.19 202 PRO A O 1
ATOM 1610 N N . LEU A 1 203 ? -10.296 -10.240 -6.188 1.00 91.38 203 LEU A N 1
ATOM 1611 C CA . LEU A 1 203 ? -9.004 -10.868 -6.496 1.00 91.38 203 LEU A CA 1
ATOM 1612 C C . LEU A 1 203 ? -8.314 -10.169 -7.680 1.00 91.38 203 LEU A C 1
ATOM 1614 O O . LEU A 1 203 ? -8.974 -9.767 -8.635 1.00 91.38 203 LEU A O 1
ATOM 1618 N N . GLY A 1 204 ? -6.984 -10.051 -7.626 1.00 89.00 204 GLY A N 1
ATOM 1619 C CA . GLY A 1 204 ? -6.203 -9.401 -8.688 1.00 89.00 204 GLY A CA 1
ATOM 1620 C C . GLY A 1 204 ? -6.416 -7.887 -8.774 1.00 89.00 204 GLY A C 1
ATOM 1621 O O . GLY A 1 204 ? -6.323 -7.304 -9.854 1.00 89.00 204 GLY A O 1
ATOM 1622 N N . SER A 1 205 ? -6.739 -7.254 -7.649 1.00 92.25 205 SER A N 1
ATOM 1623 C CA . SER A 1 205 ? -6.895 -5.809 -7.539 1.00 92.25 205 SER A CA 1
ATOM 1624 C C . SER A 1 205 ? -5.822 -5.195 -6.648 1.00 92.25 205 SER A C 1
ATOM 1626 O O . SER A 1 205 ? -5.092 -5.900 -5.951 1.00 92.25 205 SER A O 1
ATOM 1628 N N . VAL A 1 206 ? -5.725 -3.873 -6.708 1.00 92.25 206 VAL A N 1
ATOM 1629 C CA . VAL A 1 206 ? -4.822 -3.068 -5.895 1.00 92.25 206 VAL A CA 1
ATOM 1630 C C . VAL A 1 206 ? -5.594 -1.920 -5.260 1.00 92.25 206 VAL A C 1
ATOM 1632 O O . VAL A 1 206 ? -6.467 -1.319 -5.898 1.00 92.25 206 VAL A O 1
ATOM 1635 N N . ALA A 1 207 ? -5.274 -1.608 -4.008 1.00 94.44 207 ALA A N 1
ATOM 1636 C CA . ALA A 1 207 ? -5.825 -0.435 -3.351 1.00 94.44 207 ALA A CA 1
ATOM 1637 C C . ALA A 1 207 ? -5.130 0.855 -3.822 1.00 94.44 207 ALA A C 1
ATOM 1639 O O . ALA A 1 207 ? -3.911 0.900 -4.014 1.00 94.44 207 ALA A O 1
ATOM 1640 N N . TYR A 1 208 ? -5.897 1.934 -3.982 1.00 91.69 208 TYR A N 1
ATOM 1641 C CA . TYR A 1 208 ? -5.380 3.254 -4.353 1.00 91.69 208 TYR A CA 1
ATOM 1642 C C . TYR A 1 208 ? -6.103 4.368 -3.593 1.00 91.69 208 TYR A C 1
ATOM 1644 O O . TYR A 1 208 ? -7.260 4.216 -3.205 1.00 91.69 208 TYR A O 1
ATOM 1652 N N . LEU A 1 209 ? -5.417 5.488 -3.360 1.00 93.12 209 LEU A N 1
ATOM 1653 C CA . LEU A 1 209 ? -5.985 6.645 -2.669 1.00 93.12 209 LEU A CA 1
ATOM 1654 C C . LEU A 1 209 ? -7.027 7.330 -3.566 1.00 93.12 209 LEU A C 1
ATOM 1656 O O . LEU A 1 209 ? -6.691 7.766 -4.664 1.00 93.12 209 LEU A O 1
ATOM 1660 N N . ILE A 1 210 ? -8.265 7.459 -3.083 1.00 94.00 210 ILE A N 1
ATOM 1661 C CA . ILE A 1 210 ? -9.357 8.135 -3.806 1.00 94.00 210 ILE A CA 1
ATOM 1662 C C . ILE A 1 210 ? -9.667 9.528 -3.260 1.00 94.00 210 ILE A C 1
ATOM 1664 O O . ILE A 1 210 ? -10.096 10.399 -4.010 1.00 94.00 210 ILE A O 1
ATOM 1668 N N . LYS A 1 211 ? -9.480 9.751 -1.954 1.00 92.75 211 LYS A N 1
ATOM 1669 C CA . LYS A 1 211 ? -9.867 11.002 -1.291 1.00 92.75 211 LYS A CA 1
ATOM 1670 C C . LYS A 1 211 ? -8.988 11.263 -0.075 1.00 92.75 211 LYS A C 1
ATOM 1672 O O . LYS A 1 211 ? -8.738 10.352 0.714 1.00 92.75 211 LYS A O 1
ATOM 1677 N N . ARG A 1 212 ? -8.574 12.517 0.104 1.00 94.25 212 ARG A N 1
ATOM 1678 C CA . ARG A 1 212 ? -7.993 13.044 1.346 1.00 94.25 212 ARG A CA 1
ATOM 1679 C C . ARG A 1 212 ? -8.939 14.101 1.897 1.00 94.25 212 ARG A C 1
ATOM 1681 O O . ARG A 1 212 ? -9.343 14.988 1.155 1.00 94.25 212 ARG A O 1
ATOM 1688 N N . GLN A 1 213 ? -9.271 14.016 3.176 1.00 93.56 213 GLN A N 1
ATOM 1689 C CA . GLN A 1 213 ? -10.130 14.982 3.854 1.00 93.56 213 GLN A CA 1
ATOM 1690 C C . GLN A 1 213 ? -9.483 15.391 5.175 1.00 93.56 213 GLN A C 1
ATOM 1692 O O . GLN A 1 213 ? -9.144 14.527 5.982 1.00 93.56 213 GLN A O 1
ATOM 1697 N N . ALA A 1 214 ? -9.290 16.692 5.372 1.00 92.19 214 ALA A N 1
ATOM 1698 C CA . ALA A 1 214 ? -8.902 17.236 6.666 1.00 92.19 214 ALA A CA 1
ATOM 1699 C C . ALA A 1 214 ? -10.133 17.295 7.582 1.00 92.19 214 ALA A C 1
ATOM 1701 O O . ALA A 1 214 ? -11.248 17.522 7.107 1.00 92.19 214 ALA A O 1
ATOM 1702 N N . PHE A 1 215 ? -9.940 17.073 8.875 1.00 88.50 215 PHE A N 1
ATOM 1703 C CA . PHE A 1 215 ? -10.976 17.245 9.887 1.00 88.50 215 PHE A CA 1
ATOM 1704 C C . PHE A 1 215 ? -10.373 17.888 11.134 1.00 88.50 215 PHE A C 1
ATOM 1706 O O . PHE A 1 215 ? -9.196 17.693 11.431 1.00 88.50 215 PHE A O 1
ATOM 1713 N N . GLN A 1 216 ? -11.169 18.686 11.839 1.00 85.94 216 GLN A N 1
ATOM 1714 C CA . GLN A 1 216 ? -10.730 19.331 13.071 1.00 85.94 216 GLN A CA 1
ATOM 1715 C C . GLN A 1 216 ? -10.851 18.353 14.238 1.00 85.94 216 GLN A C 1
ATOM 1717 O O . GLN A 1 216 ? -11.857 17.658 14.380 1.00 85.94 216 GLN A O 1
ATOM 1722 N N . VAL A 1 217 ? -9.813 18.302 15.061 1.00 82.50 217 VAL A N 1
ATOM 1723 C CA . VAL A 1 217 ? -9.742 17.541 16.310 1.00 82.50 217 VAL A CA 1
ATOM 1724 C C . VAL A 1 217 ? -9.327 18.514 17.405 1.00 82.50 217 VAL A C 1
ATOM 1726 O O . VAL A 1 217 ? -8.646 19.502 17.139 1.00 82.50 217 VAL A O 1
ATOM 1729 N N . ASN A 1 218 ? -9.675 18.226 18.657 1.00 78.56 218 ASN A N 1
ATOM 1730 C CA . ASN A 1 218 ? -9.308 19.084 19.791 1.00 78.56 218 ASN A CA 1
ATOM 1731 C C . ASN A 1 218 ? -7.788 19.349 19.887 1.00 78.56 218 ASN A C 1
ATOM 1733 O O . ASN A 1 218 ? -7.374 20.382 20.402 1.00 78.56 218 ASN A O 1
ATOM 1737 N N . SER A 1 219 ? -6.956 18.428 19.383 1.00 76.50 219 SER A N 1
ATOM 1738 C CA . SER A 1 219 ? -5.490 18.517 19.357 1.00 76.50 219 SER A CA 1
ATOM 1739 C C . SER A 1 219 ? -4.902 19.107 18.061 1.00 76.50 219 SER A C 1
ATOM 1741 O O . SER A 1 219 ? -3.680 19.210 17.943 1.00 76.50 219 SER A O 1
ATOM 1743 N N . GLY A 1 220 ? -5.733 19.513 17.094 1.00 82.94 220 GLY A N 1
ATOM 1744 C CA . GLY A 1 220 ? -5.317 20.111 15.823 1.00 82.94 220 GLY A CA 1
ATOM 1745 C C . GLY A 1 220 ? -6.014 19.498 14.606 1.00 82.94 220 GLY A C 1
ATOM 1746 O O . GLY A 1 220 ? -7.076 18.893 14.706 1.00 82.94 220 GLY A O 1
ATOM 1747 N N . ILE A 1 221 ? -5.403 19.640 13.429 1.00 86.31 221 ILE A N 1
ATOM 1748 C CA . ILE A 1 221 ? -5.964 19.120 12.176 1.00 86.31 221 ILE A CA 1
ATOM 1749 C C . ILE A 1 221 ? -5.580 17.645 12.007 1.00 86.31 221 ILE A C 1
ATOM 1751 O O . ILE A 1 221 ? -4.400 17.302 11.931 1.00 86.31 221 ILE A O 1
ATOM 1755 N N . GLY A 1 222 ? -6.586 16.781 11.907 1.00 89.31 222 GLY A N 1
ATOM 1756 C CA . GLY A 1 222 ? -6.455 15.383 11.511 1.00 89.31 222 GLY A CA 1
ATOM 1757 C C . GLY A 1 222 ? -6.686 15.190 10.012 1.00 89.31 222 GLY A C 1
ATOM 1758 O O . GLY A 1 222 ? -7.291 16.024 9.334 1.00 89.31 222 GLY A O 1
ATOM 1759 N N . TYR A 1 223 ? -6.225 14.059 9.477 1.00 91.62 223 TYR A N 1
ATOM 1760 C CA . TYR A 1 223 ? -6.421 13.700 8.071 1.00 91.62 223 TYR A CA 1
ATOM 1761 C C . TYR A 1 223 ? -7.005 12.303 7.918 1.00 91.62 223 TYR A C 1
ATOM 1763 O O . TYR A 1 223 ? -6.498 11.335 8.482 1.00 91.62 223 TYR A O 1
ATOM 1771 N N . LYS A 1 224 ? -8.044 12.189 7.089 1.00 93.88 224 LYS A N 1
ATOM 1772 C CA . LYS A 1 224 ? -8.626 10.922 6.651 1.00 93.88 224 LYS A CA 1
ATOM 1773 C C . LYS A 1 224 ? -8.280 10.671 5.188 1.00 93.88 224 LYS A C 1
ATOM 1775 O O . LYS A 1 224 ? -8.667 11.432 4.300 1.00 93.88 224 LYS A O 1
ATOM 1780 N N . TYR A 1 225 ? -7.589 9.569 4.937 1.00 95.88 225 TYR A N 1
ATOM 1781 C CA . TYR A 1 225 ? -7.223 9.079 3.615 1.00 95.88 225 TYR A CA 1
ATOM 1782 C C . TYR A 1 225 ? -8.097 7.878 3.277 1.00 95.88 225 TYR A C 1
ATOM 1784 O O . TYR A 1 225 ? -8.063 6.867 3.971 1.00 95.88 225 TYR A O 1
ATOM 1792 N N . SER A 1 226 ? -8.898 7.986 2.225 1.00 96.38 226 SER A N 1
ATOM 1793 C CA . SER A 1 226 ? -9.828 6.937 1.806 1.00 96.38 226 SER A CA 1
ATOM 1794 C C . SER A 1 226 ? -9.285 6.215 0.585 1.00 96.38 226 SER A C 1
ATOM 1796 O O . SER A 1 226 ? -8.815 6.864 -0.352 1.00 96.38 226 SER A O 1
ATOM 1798 N N . PHE A 1 227 ? -9.364 4.887 0.588 1.00 97.38 227 PHE A N 1
ATOM 1799 C CA . PHE A 1 227 ? -8.817 4.041 -0.467 1.00 97.38 227 PHE A CA 1
ATOM 1800 C C . PHE A 1 227 ? -9.921 3.252 -1.161 1.00 97.38 227 PHE A C 1
ATOM 1802 O O . PHE A 1 227 ? -10.811 2.725 -0.498 1.00 97.38 227 PHE A O 1
ATOM 1809 N N . GLY A 1 228 ? -9.847 3.155 -2.486 1.00 97.12 228 GLY A N 1
ATOM 1810 C CA . GLY A 1 228 ? -10.712 2.316 -3.315 1.00 97.12 228 GLY A CA 1
ATOM 1811 C C . GLY A 1 228 ? -9.940 1.152 -3.934 1.00 97.12 228 GLY A C 1
ATOM 1812 O O . GLY A 1 228 ? -8.719 1.071 -3.808 1.00 97.12 228 GLY A O 1
ATOM 1813 N N . CYS A 1 229 ? -10.649 0.263 -4.629 1.00 96.62 229 CYS A N 1
ATOM 1814 C CA . CYS A 1 229 ? -10.051 -0.868 -5.345 1.00 96.62 229 CYS A CA 1
ATOM 1815 C C . CYS A 1 229 ? -9.992 -0.589 -6.850 1.00 96.62 229 CYS A C 1
ATOM 1817 O O . CYS A 1 229 ? -10.989 -0.154 -7.437 1.00 96.62 229 CYS A O 1
ATOM 1819 N N . SER A 1 230 ? -8.863 -0.911 -7.479 1.00 92.12 230 SER A N 1
ATOM 1820 C CA . SER A 1 230 ? -8.676 -0.873 -8.933 1.00 92.12 230 SER A CA 1
ATOM 1821 C C . SER A 1 230 ? -8.240 -2.252 -9.448 1.00 92.12 230 SER A C 1
ATOM 1823 O O . SER A 1 230 ? -7.401 -2.893 -8.807 1.00 92.12 230 SER A O 1
ATOM 1825 N N . PRO A 1 231 ? -8.782 -2.752 -10.572 1.00 91.31 231 PRO A N 1
ATOM 1826 C CA . PRO A 1 231 ? -8.302 -3.981 -11.187 1.00 91.31 231 PRO A CA 1
ATOM 1827 C C . PRO A 1 231 ? -6.860 -3.803 -11.673 1.00 91.31 231 PRO A C 1
ATOM 1829 O O . PRO A 1 231 ? -6.504 -2.789 -12.278 1.00 91.31 231 PRO A O 1
ATOM 1832 N N . GLN A 1 232 ? -6.016 -4.809 -11.448 1.00 84.12 232 GLN A N 1
ATOM 1833 C CA . GLN A 1 232 ? -4.639 -4.759 -11.918 1.00 84.12 232 GLN A CA 1
ATOM 1834 C C . GLN A 1 232 ? -4.599 -4.938 -13.443 1.00 84.12 232 GLN A C 1
ATOM 1836 O O . GLN A 1 232 ? -4.735 -6.044 -13.971 1.00 84.12 232 GLN A O 1
ATOM 1841 N N . SER A 1 233 ? -4.413 -3.832 -14.163 1.00 78.44 233 SER A N 1
ATOM 1842 C CA . SER A 1 233 ? -4.344 -3.837 -15.625 1.00 78.44 233 SER A CA 1
ATOM 1843 C C . SER A 1 233 ? -3.026 -4.435 -16.124 1.00 78.44 233 SER A C 1
ATOM 1845 O O . SER A 1 233 ? -1.949 -4.155 -15.598 1.00 78.44 233 SER A O 1
ATOM 1847 N N . ARG A 1 234 ? -3.097 -5.260 -17.175 1.00 76.88 234 ARG A N 1
ATOM 1848 C CA . ARG A 1 234 ? -1.928 -5.871 -17.830 1.00 76.88 234 ARG A CA 1
ATOM 1849 C C . ARG A 1 234 ? -1.447 -5.013 -19.000 1.00 76.88 234 ARG A C 1
ATOM 1851 O O . ARG A 1 234 ? -1.572 -5.397 -20.160 1.00 76.88 234 ARG A O 1
ATOM 1858 N N . LEU A 1 235 ? -0.923 -3.829 -18.696 1.00 89.94 235 LEU A N 1
ATOM 1859 C CA . LEU A 1 235 ? -0.318 -2.962 -19.709 1.00 89.94 235 LEU A CA 1
ATOM 1860 C C . LEU A 1 235 ? 1.024 -3.546 -20.154 1.00 89.94 235 LEU A C 1
ATOM 1862 O O . LEU A 1 235 ? 1.803 -3.991 -19.318 1.00 89.94 235 LEU A O 1
ATOM 1866 N N . ARG A 1 236 ? 1.306 -3.560 -21.459 1.00 94.06 236 ARG A N 1
ATOM 1867 C CA . ARG A 1 236 ? 2.626 -3.952 -21.977 1.00 94.06 236 ARG A CA 1
ATOM 1868 C C . ARG A 1 236 ? 3.580 -2.773 -21.910 1.00 94.06 236 ARG A C 1
ATOM 1870 O O . ARG A 1 236 ? 3.183 -1.665 -22.261 1.00 94.06 236 ARG A O 1
ATOM 1877 N N . CYS A 1 237 ? 4.825 -3.039 -21.527 1.00 95.00 237 CYS A N 1
ATOM 1878 C CA . CYS A 1 237 ? 5.821 -1.984 -21.443 1.00 95.00 237 CYS A CA 1
ATOM 1879 C C . CYS A 1 237 ? 6.200 -1.424 -22.825 1.00 95.00 237 CYS A C 1
ATOM 1881 O O . CYS A 1 237 ? 6.469 -2.182 -23.762 1.00 95.00 237 CYS A O 1
ATOM 1883 N N . GLN A 1 238 ? 6.285 -0.102 -22.936 1.00 94.06 238 GLN A N 1
ATOM 1884 C CA . GLN A 1 238 ? 6.980 0.605 -24.003 1.00 94.06 238 GLN A CA 1
ATOM 1885 C C . GLN A 1 238 ? 8.497 0.407 -23.895 1.00 94.06 238 GLN A C 1
ATOM 1887 O O . GLN A 1 238 ? 9.049 -0.002 -22.869 1.00 94.06 238 GLN A O 1
ATOM 1892 N N . ARG A 1 239 ? 9.211 0.682 -24.989 1.00 91.44 239 ARG A N 1
ATOM 1893 C CA . ARG A 1 239 ? 10.670 0.538 -25.013 1.00 91.44 239 ARG A CA 1
ATOM 1894 C C . ARG A 1 239 ? 11.307 1.503 -24.014 1.00 91.44 239 ARG A C 1
ATOM 1896 O O . ARG A 1 239 ? 11.069 2.702 -24.088 1.00 91.44 239 ARG A O 1
ATOM 1903 N N . LYS A 1 240 ? 12.177 0.964 -23.154 1.00 91.44 240 LYS A N 1
ATOM 1904 C CA . LYS A 1 240 ? 12.959 1.701 -22.145 1.00 91.44 240 LYS A CA 1
ATOM 1905 C C . LYS A 1 240 ? 12.128 2.440 -21.088 1.00 91.44 240 LYS A C 1
ATOM 1907 O O . LYS A 1 240 ? 12.698 3.224 -20.337 1.00 91.44 240 LYS A O 1
ATOM 1912 N N . GLU A 1 241 ? 10.824 2.192 -20.990 1.00 94.75 241 GLU A N 1
ATOM 1913 C CA . GLU A 1 241 ? 10.047 2.720 -19.870 1.00 94.75 241 GLU A CA 1
ATOM 1914 C C . GLU A 1 241 ? 10.271 1.867 -18.609 1.00 94.75 241 GLU A C 1
ATOM 1916 O O . GLU A 1 241 ? 10.574 0.669 -18.715 1.00 94.75 241 GLU A O 1
ATOM 1921 N N . PRO A 1 242 ? 10.161 2.455 -17.407 1.00 96.75 242 PRO A N 1
ATOM 1922 C CA . PRO A 1 242 ? 10.243 1.689 -16.175 1.00 96.75 242 PRO A CA 1
ATOM 1923 C C . PRO A 1 242 ? 9.045 0.740 -16.059 1.00 96.75 242 PRO A C 1
ATOM 1925 O O . PRO A 1 242 ? 7.901 1.122 -16.284 1.00 96.75 242 PRO A O 1
ATOM 1928 N N . CYS A 1 243 ? 9.302 -0.498 -15.648 1.00 95.75 243 CYS A N 1
ATOM 1929 C CA . CYS A 1 243 ? 8.263 -1.503 -15.428 1.00 95.75 243 CYS A CA 1
ATOM 1930 C C . CYS A 1 243 ? 7.769 -1.541 -13.976 1.00 95.75 243 CYS A C 1
ATOM 1932 O O . CYS A 1 243 ? 6.654 -1.998 -13.706 1.00 95.75 243 CYS A O 1
ATOM 1934 N N . ARG A 1 244 ? 8.576 -1.047 -13.029 1.00 95.25 244 ARG A N 1
ATOM 1935 C CA . ARG A 1 244 ? 8.230 -0.982 -11.606 1.00 95.25 244 ARG A CA 1
ATOM 1936 C C . ARG A 1 244 ? 8.917 0.197 -10.929 1.00 95.25 244 ARG A C 1
ATOM 1938 O O . ARG A 1 244 ? 10.083 0.471 -11.192 1.00 95.25 244 ARG A O 1
ATOM 1945 N N . LEU A 1 245 ? 8.202 0.859 -10.029 1.00 95.12 245 LEU A N 1
ATOM 1946 C CA . LEU A 1 245 ? 8.741 1.884 -9.140 1.00 95.12 245 LEU A CA 1
ATOM 1947 C C . LEU A 1 245 ? 8.816 1.345 -7.714 1.00 95.12 245 LEU A C 1
ATOM 1949 O O . LEU A 1 245 ? 7.934 0.599 -7.277 1.00 95.12 245 LEU A O 1
ATOM 1953 N N . PHE A 1 246 ? 9.854 1.758 -6.995 1.00 95.12 246 PHE A N 1
ATOM 1954 C CA . PHE A 1 246 ? 10.049 1.457 -5.583 1.00 95.12 246 PHE A CA 1
ATOM 1955 C C . PHE A 1 246 ? 10.175 2.761 -4.803 1.00 95.12 246 PHE A C 1
ATOM 1957 O O . PHE A 1 246 ? 10.912 3.664 -5.203 1.00 95.12 246 PHE A O 1
ATOM 1964 N N . THR A 1 247 ? 9.492 2.840 -3.670 1.00 93.31 247 THR A N 1
ATOM 1965 C CA . THR A 1 247 ? 9.648 3.913 -2.688 1.00 93.31 247 THR A CA 1
ATOM 1966 C C . THR A 1 247 ? 10.117 3.274 -1.395 1.00 93.31 247 THR A C 1
ATOM 1968 O O . THR A 1 247 ? 9.362 2.537 -0.768 1.00 93.31 247 THR A O 1
ATOM 1971 N N . VAL A 1 248 ? 11.371 3.520 -1.031 1.00 92.12 248 VAL A N 1
ATOM 1972 C CA . VAL A 1 248 ? 12.032 2.943 0.141 1.00 92.12 248 VAL A CA 1
ATOM 1973 C C . VAL A 1 248 ? 12.102 4.013 1.217 1.00 92.12 248 VAL A C 1
ATOM 1975 O O . VAL A 1 248 ? 12.703 5.065 0.999 1.00 92.12 248 VAL A O 1
ATOM 1978 N N . ARG A 1 249 ? 11.498 3.751 2.372 1.00 88.88 249 ARG A N 1
ATOM 1979 C CA . ARG A 1 249 ? 11.579 4.595 3.563 1.00 88.88 249 ARG A CA 1
ATOM 1980 C C . ARG A 1 249 ? 12.416 3.887 4.618 1.00 88.88 249 ARG A C 1
ATOM 1982 O O . ARG A 1 249 ? 12.073 2.788 5.053 1.00 88.88 249 ARG A O 1
ATOM 1989 N N . LYS A 1 250 ? 13.503 4.519 5.058 1.00 84.12 250 LYS A N 1
ATOM 1990 C CA . LYS A 1 250 ? 14.353 3.967 6.119 1.00 84.12 250 LYS A CA 1
ATOM 1991 C C . LYS A 1 250 ? 13.695 4.230 7.479 1.00 84.12 250 LYS A C 1
ATOM 1993 O O . LYS A 1 250 ? 13.531 5.386 7.859 1.00 84.12 250 LYS A O 1
ATOM 1998 N N . ARG A 1 251 ? 13.287 3.176 8.198 1.00 75.38 251 ARG A N 1
ATOM 1999 C CA . ARG A 1 251 ? 12.665 3.283 9.538 1.00 75.38 251 ARG A CA 1
ATOM 2000 C C . ARG A 1 251 ? 13.717 3.204 10.642 1.00 75.38 251 ARG A C 1
ATOM 2002 O O . ARG A 1 251 ? 13.812 4.101 11.471 1.00 75.38 251 ARG A O 1
ATOM 2009 N N . GLN A 1 252 ? 14.503 2.133 10.635 1.00 71.12 252 GLN A N 1
ATOM 2010 C CA . GLN A 1 252 ? 15.606 1.873 11.566 1.00 71.12 252 GLN A CA 1
ATOM 2011 C C . GLN A 1 252 ? 16.849 1.474 10.760 1.00 71.12 252 GLN A C 1
ATOM 2013 O O . GLN A 1 252 ? 16.764 1.299 9.545 1.00 71.12 252 GLN A O 1
ATOM 2018 N N . GLU A 1 253 ? 18.015 1.323 11.396 1.00 67.31 253 GLU A N 1
ATOM 2019 C CA . GLU A 1 253 ? 19.269 1.038 10.673 1.00 67.31 253 GLU A CA 1
ATOM 2020 C C . GLU A 1 253 ? 19.208 -0.204 9.771 1.00 67.31 253 GLU A C 1
ATOM 2022 O O . GLU A 1 253 ? 19.896 -0.229 8.753 1.00 67.31 253 GLU A O 1
ATOM 2027 N N . ARG A 1 254 ? 18.363 -1.191 10.107 1.00 67.31 254 ARG A N 1
ATOM 2028 C CA . ARG A 1 254 ? 18.226 -2.467 9.381 1.00 67.31 254 ARG A CA 1
ATOM 2029 C C . ARG A 1 254 ? 16.829 -2.744 8.815 1.00 67.31 254 ARG A C 1
ATOM 2031 O O . ARG A 1 254 ? 16.628 -3.808 8.243 1.00 67.31 254 ARG A O 1
ATOM 2038 N N . LEU A 1 255 ? 15.868 -1.832 8.992 1.00 77.88 255 LEU A N 1
ATOM 2039 C CA . LEU A 1 255 ? 14.489 -2.023 8.529 1.00 77.88 255 LEU A CA 1
ATOM 2040 C C . LEU A 1 255 ? 14.107 -0.956 7.507 1.00 77.88 255 LEU A C 1
ATOM 2042 O O . LEU A 1 255 ? 14.090 0.247 7.800 1.00 77.88 255 LEU A O 1
ATOM 2046 N N . GLU A 1 256 ? 13.762 -1.435 6.317 1.00 84.50 256 GLU A N 1
ATOM 2047 C CA . GLU A 1 256 ? 13.286 -0.640 5.196 1.00 84.50 256 GLU A CA 1
ATOM 2048 C C . GLU A 1 256 ? 11.810 -0.937 4.946 1.00 84.50 256 GLU A C 1
ATOM 2050 O O . GLU A 1 256 ? 11.403 -2.077 4.727 1.00 84.50 256 GLU A O 1
ATOM 2055 N N . GLU A 1 257 ? 10.998 0.113 4.965 1.00 85.88 257 GLU A N 1
ATOM 2056 C CA . GLU A 1 257 ? 9.610 0.040 4.542 1.00 85.88 257 GLU A CA 1
ATOM 2057 C C . GLU A 1 257 ? 9.559 0.341 3.040 1.00 85.88 257 GLU A C 1
ATOM 2059 O O . GLU A 1 257 ? 9.899 1.449 2.618 1.00 85.88 257 GLU A O 1
ATOM 2064 N N . VAL A 1 258 ? 9.142 -0.631 2.222 1.00 90.31 258 VAL A N 1
ATOM 2065 C CA . VAL A 1 258 ? 9.174 -0.488 0.761 1.00 90.31 258 VAL A CA 1
ATOM 2066 C C . VAL A 1 258 ? 7.782 -0.588 0.159 1.00 90.31 258 VAL A C 1
ATOM 2068 O O . VAL A 1 258 ? 7.085 -1.588 0.300 1.00 90.31 258 VAL A O 1
ATOM 2071 N N . ASN A 1 259 ? 7.389 0.450 -0.575 1.00 90.69 259 ASN A N 1
ATOM 2072 C CA . ASN A 1 259 ? 6.191 0.432 -1.403 1.00 90.69 259 ASN A CA 1
ATOM 2073 C C . ASN A 1 259 ? 6.578 0.150 -2.857 1.00 90.69 259 ASN A C 1
ATOM 2075 O O . ASN A 1 259 ? 7.488 0.778 -3.401 1.00 90.69 259 ASN A O 1
ATOM 2079 N N . THR A 1 260 ? 5.874 -0.787 -3.492 1.00 92.06 260 THR A N 1
ATOM 2080 C CA . THR A 1 260 ? 6.099 -1.158 -4.891 1.00 92.06 260 THR A CA 1
ATOM 2081 C C . THR A 1 260 ? 4.907 -0.762 -5.756 1.00 92.06 260 THR A C 1
ATOM 2083 O O . THR A 1 260 ? 3.739 -0.897 -5.371 1.00 92.06 260 THR A O 1
ATOM 2086 N N . ASN A 1 261 ? 5.192 -0.264 -6.957 1.00 90.00 261 ASN A N 1
ATOM 2087 C CA . ASN A 1 261 ? 4.175 0.027 -7.958 1.00 90.00 261 ASN A CA 1
ATOM 2088 C C . ASN A 1 261 ? 4.575 -0.593 -9.296 1.00 90.00 261 ASN A C 1
ATOM 2090 O O . ASN A 1 261 ? 5.573 -0.195 -9.889 1.00 90.00 261 ASN A O 1
ATOM 2094 N N . THR A 1 262 ? 3.830 -1.602 -9.748 1.00 91.19 262 THR A N 1
ATOM 2095 C CA . THR A 1 262 ? 4.083 -2.252 -11.041 1.00 91.19 262 THR A CA 1
ATOM 2096 C C . THR A 1 262 ? 3.341 -1.475 -12.118 1.00 91.19 262 THR A C 1
ATOM 2098 O O . THR A 1 262 ? 2.121 -1.387 -12.057 1.00 91.19 262 THR A O 1
ATOM 2101 N N . LEU A 1 263 ? 4.077 -0.933 -13.085 1.00 91.06 263 LEU A N 1
ATOM 2102 C CA . LEU A 1 263 ? 3.536 -0.050 -14.119 1.00 91.06 263 LEU A CA 1
ATOM 2103 C C . LEU A 1 263 ? 3.074 -0.831 -15.352 1.00 91.06 263 LEU A C 1
ATOM 2105 O O . LEU A 1 263 ? 2.037 -0.534 -15.937 1.00 91.06 263 LEU A O 1
ATOM 2109 N N . CYS A 1 264 ? 3.845 -1.845 -15.745 1.00 92.94 264 CYS A N 1
ATOM 2110 C CA . CYS A 1 264 ? 3.604 -2.613 -16.959 1.00 92.94 264 CYS A CA 1
ATOM 2111 C C . CYS A 1 264 ? 4.273 -3.996 -16.900 1.00 92.94 264 CYS A C 1
ATOM 2113 O O . CYS A 1 264 ? 5.072 -4.307 -16.013 1.00 92.94 264 CYS A O 1
ATOM 2115 N N . GLN A 1 265 ? 3.928 -4.851 -17.859 1.00 93.81 265 GLN A N 1
ATOM 2116 C CA . GLN A 1 265 ? 4.472 -6.185 -18.064 1.00 93.81 265 GLN A CA 1
ATOM 2117 C C . GLN A 1 265 ? 5.521 -6.156 -19.176 1.00 93.81 265 GLN A C 1
ATOM 2119 O O . GLN A 1 265 ? 5.256 -5.703 -20.294 1.00 93.81 265 GLN A O 1
ATOM 2124 N N . CYS A 1 266 ? 6.713 -6.662 -18.862 1.00 94.50 266 CYS A N 1
ATOM 2125 C CA . CYS A 1 266 ? 7.793 -6.819 -19.828 1.00 94.50 266 CYS A CA 1
ATOM 2126 C C . CYS A 1 266 ? 7.435 -7.844 -20.919 1.00 94.50 266 CYS A C 1
ATOM 2128 O O . CYS A 1 266 ? 6.548 -8.681 -20.747 1.00 94.50 266 CYS A O 1
ATOM 2130 N N . SER A 1 267 ? 8.140 -7.782 -22.052 1.00 93.31 267 SER A N 1
ATOM 2131 C CA . SER A 1 267 ? 8.028 -8.793 -23.109 1.00 93.31 267 SER A CA 1
ATOM 2132 C C . SER A 1 267 ? 8.534 -10.162 -22.634 1.00 93.31 267 SER A C 1
ATOM 2134 O O . SER A 1 267 ? 9.268 -10.246 -21.658 1.00 93.31 267 SER A O 1
ATOM 2136 N N . HIS A 1 268 ? 8.189 -11.241 -23.345 1.00 90.19 268 HIS A N 1
ATOM 2137 C CA . HIS A 1 268 ? 8.493 -12.619 -22.925 1.00 90.19 268 HIS A CA 1
ATOM 2138 C C . HIS A 1 268 ? 9.981 -12.915 -22.660 1.00 90.19 268 HIS A C 1
ATOM 2140 O O . HIS A 1 268 ? 10.281 -13.756 -21.823 1.00 90.19 268 HIS A O 1
ATOM 2146 N N . ALA A 1 269 ? 10.905 -12.224 -23.336 1.00 92.44 269 ALA A N 1
ATOM 2147 C CA . ALA A 1 269 ? 12.351 -12.396 -23.146 1.00 92.44 269 ALA A CA 1
ATOM 2148 C C . ALA A 1 269 ? 12.942 -11.505 -22.035 1.00 92.44 269 ALA A C 1
ATOM 2150 O O . ALA A 1 269 ? 14.152 -11.508 -21.812 1.00 92.44 269 ALA A O 1
ATOM 2151 N N . HIS A 1 270 ? 12.108 -10.706 -21.364 1.00 95.19 270 HIS A N 1
ATOM 2152 C CA . HIS A 1 270 ? 12.532 -9.760 -20.341 1.00 95.19 270 HIS A CA 1
ATOM 2153 C C . HIS A 1 270 ? 11.767 -9.977 -19.035 1.00 95.19 270 HIS A C 1
ATOM 2155 O O . HIS A 1 270 ? 10.585 -10.314 -19.019 1.00 95.19 270 HIS A O 1
ATOM 2161 N N . ARG A 1 271 ? 12.431 -9.713 -17.912 1.00 95.25 271 ARG A N 1
ATOM 2162 C CA . ARG A 1 271 ? 11.836 -9.731 -16.575 1.00 95.25 271 ARG A CA 1
ATOM 2163 C C . ARG A 1 271 ? 11.909 -8.354 -15.937 1.00 95.25 271 ARG A C 1
ATOM 2165 O O . ARG A 1 271 ? 12.900 -7.641 -16.082 1.00 95.25 271 ARG A O 1
ATOM 2172 N N . CYS A 1 272 ? 10.849 -8.000 -15.217 1.00 95.56 272 CYS A N 1
ATOM 2173 C CA . CYS A 1 272 ? 10.844 -6.797 -14.400 1.00 95.56 272 CYS A CA 1
ATOM 2174 C C . CYS A 1 272 ? 11.499 -7.091 -13.037 1.00 95.56 272 CYS A C 1
ATOM 2176 O O . CYS A 1 272 ? 11.107 -8.082 -12.406 1.00 95.56 272 CYS A O 1
ATOM 2178 N N . PRO A 1 273 ? 12.442 -6.253 -12.567 1.00 96.25 273 PRO A N 1
ATOM 2179 C CA . PRO A 1 273 ? 13.039 -6.351 -11.237 1.00 96.25 273 PRO A CA 1
ATOM 2180 C C . PRO A 1 273 ? 11.992 -6.486 -10.126 1.00 96.25 273 PRO A C 1
ATOM 2182 O O . PRO A 1 273 ? 10.956 -5.811 -10.149 1.00 96.25 273 PRO A O 1
ATOM 2185 N N . LYS A 1 274 ? 12.230 -7.369 -9.153 1.00 94.19 274 LYS A N 1
ATOM 2186 C CA . LYS A 1 274 ? 11.332 -7.592 -8.002 1.00 94.19 274 LYS A CA 1
ATOM 2187 C C . LYS A 1 274 ? 11.793 -6.841 -6.763 1.00 94.19 274 LYS A C 1
ATOM 2189 O O . LYS A 1 274 ? 10.947 -6.430 -5.973 1.00 94.19 274 LYS A O 1
ATOM 2194 N N . HIS A 1 275 ? 13.090 -6.608 -6.647 1.00 95.12 275 HIS A N 1
ATOM 2195 C CA . HIS A 1 275 ? 13.712 -5.894 -5.553 1.00 95.12 275 HIS A CA 1
ATOM 2196 C C . HIS A 1 275 ? 14.369 -4.596 -6.036 1.00 95.12 275 HIS A C 1
ATOM 2198 O O . HIS A 1 275 ? 14.764 -4.484 -7.191 1.00 95.12 275 HIS A O 1
ATOM 2204 N N . HIS A 1 276 ? 14.494 -3.600 -5.161 1.00 94.94 276 HIS A N 1
ATOM 2205 C CA . HIS A 1 276 ? 15.053 -2.291 -5.507 1.00 94.94 276 HIS A CA 1
ATOM 2206 C C . HIS A 1 276 ? 16.587 -2.309 -5.625 1.00 94.94 276 HIS A C 1
ATOM 2208 O O . HIS A 1 276 ? 17.179 -1.342 -6.091 1.00 94.94 276 HIS A O 1
ATOM 2214 N N . THR A 1 277 ? 17.223 -3.409 -5.218 1.00 94.50 277 THR A N 1
ATOM 2215 C CA . THR A 1 277 ? 18.660 -3.672 -5.401 1.00 94.50 277 THR A CA 1
ATOM 2216 C C . THR A 1 277 ? 18.940 -4.643 -6.548 1.00 94.50 277 THR A C 1
ATOM 2218 O O . THR A 1 277 ? 20.090 -5.027 -6.750 1.00 94.50 277 THR A O 1
ATOM 2221 N N . ASP A 1 278 ? 17.908 -5.096 -7.265 1.00 95.62 278 ASP A N 1
ATOM 2222 C CA . ASP A 1 278 ? 18.086 -6.012 -8.390 1.00 95.62 278 ASP A CA 1
ATOM 2223 C C . ASP A 1 278 ? 18.814 -5.318 -9.557 1.00 95.62 278 ASP A C 1
ATOM 2225 O O . ASP A 1 278 ? 18.693 -4.100 -9.747 1.00 95.62 278 ASP A O 1
ATOM 2229 N N . PRO A 1 279 ? 19.503 -6.086 -10.422 1.00 95.06 279 PRO A N 1
ATOM 2230 C CA . PRO A 1 279 ? 20.037 -5.561 -11.672 1.00 95.06 279 PRO A CA 1
ATOM 2231 C C . PRO A 1 279 ? 18.951 -4.889 -12.524 1.00 95.06 279 PRO A C 1
ATOM 2233 O O . PRO A 1 279 ? 17.840 -5.404 -12.660 1.00 95.06 279 PRO A O 1
ATOM 2236 N N . GLY A 1 280 ? 19.290 -3.753 -13.139 1.00 94.06 280 GLY A N 1
ATOM 2237 C CA . GLY A 1 280 ? 18.351 -2.966 -13.947 1.00 94.06 280 GLY A CA 1
ATOM 2238 C C . GLY A 1 280 ? 17.471 -2.001 -13.154 1.00 94.06 280 GLY A C 1
ATOM 2239 O O . GLY A 1 280 ? 16.554 -1.410 -13.727 1.00 94.06 280 GLY A O 1
ATOM 2240 N N . VAL A 1 281 ? 17.734 -1.826 -11.856 1.00 97.44 281 VAL A N 1
ATOM 2241 C CA . VAL A 1 281 ? 17.126 -0.771 -11.042 1.00 97.44 281 VAL A CA 1
ATOM 2242 C C . VAL A 1 281 ? 18.055 0.436 -10.954 1.00 97.44 281 VAL A C 1
ATOM 2244 O O . VAL A 1 281 ? 19.233 0.310 -10.635 1.00 97.44 281 VAL A O 1
ATOM 2247 N N . LEU A 1 282 ? 17.509 1.620 -11.234 1.00 96.44 282 LEU A N 1
ATOM 2248 C CA . LEU A 1 282 ? 18.209 2.898 -11.140 1.00 96.44 282 LEU A CA 1
ATOM 2249 C C . LEU A 1 282 ? 17.698 3.707 -9.947 1.00 96.44 282 LEU A C 1
ATOM 2251 O O . LEU A 1 282 ? 16.488 3.814 -9.726 1.00 96.44 282 LEU A O 1
ATOM 2255 N N . THR A 1 283 ? 18.621 4.314 -9.206 1.00 95.06 283 THR A N 1
ATOM 2256 C CA . THR A 1 283 ? 18.304 5.216 -8.094 1.00 95.06 283 THR A CA 1
ATOM 2257 C C . THR A 1 283 ? 17.728 6.530 -8.615 1.00 95.06 283 THR A C 1
ATOM 2259 O O . THR A 1 283 ? 18.286 7.156 -9.512 1.00 95.06 283 THR A O 1
ATOM 2262 N N . GLY A 1 284 ? 16.598 6.940 -8.046 1.00 91.19 284 GLY A N 1
ATOM 2263 C CA . GLY A 1 284 ? 15.920 8.195 -8.341 1.00 91.19 284 GLY A CA 1
ATOM 2264 C C . GLY A 1 284 ? 16.205 9.279 -7.303 1.00 91.19 284 GLY A C 1
ATOM 2265 O O . GLY A 1 284 ? 17.288 9.366 -6.724 1.00 91.19 284 GLY A O 1
ATOM 2266 N N . LYS A 1 285 ? 15.199 10.125 -7.056 1.00 89.56 285 LYS A N 1
ATOM 2267 C CA . LYS A 1 285 ? 15.279 11.220 -6.082 1.00 89.56 285 LYS A CA 1
ATOM 2268 C C . LYS A 1 285 ? 15.309 10.689 -4.648 1.00 89.56 285 LYS A C 1
ATOM 2270 O O . LYS A 1 285 ? 14.635 9.705 -4.325 1.00 89.56 285 LYS A O 1
ATOM 2275 N N . SER A 1 286 ? 16.055 11.394 -3.800 1.00 89.19 286 SER A N 1
ATOM 2276 C CA . SER A 1 286 ? 16.083 11.209 -2.351 1.00 89.19 286 SER A CA 1
ATOM 2277 C C . SER A 1 286 ? 15.387 12.395 -1.686 1.00 89.19 286 SER A C 1
ATOM 2279 O O . SER A 1 286 ? 15.732 13.541 -1.958 1.00 89.19 286 SER A O 1
ATOM 2281 N N . TYR A 1 287 ? 14.430 12.110 -0.812 1.00 85.62 287 TYR A N 1
ATOM 2282 C CA . TYR A 1 287 ? 13.705 13.072 0.011 1.00 85.62 287 TYR A CA 1
ATOM 2283 C C . TYR A 1 287 ? 14.257 12.949 1.431 1.00 85.62 287 TYR A C 1
ATOM 2285 O O . TYR A 1 287 ? 13.854 12.075 2.202 1.00 85.62 287 TYR A O 1
ATOM 2293 N N . VAL A 1 288 ? 15.287 13.750 1.719 1.00 74.88 288 VAL A N 1
ATOM 2294 C CA . VAL A 1 288 ? 16.130 13.601 2.919 1.00 74.88 288 VAL A CA 1
ATOM 2295 C C . VAL A 1 288 ? 15.327 13.840 4.197 1.00 74.88 288 VAL A C 1
ATOM 2297 O O . VAL A 1 288 ? 15.463 13.062 5.137 1.00 74.88 288 VAL A O 1
ATOM 2300 N N . ASP A 1 289 ? 14.430 14.828 4.184 1.00 75.50 289 ASP A N 1
ATOM 2301 C CA . ASP A 1 289 ? 13.595 15.194 5.336 1.00 75.50 289 ASP A CA 1
ATOM 2302 C C . ASP A 1 289 ? 12.672 14.053 5.799 1.00 75.50 289 ASP A C 1
ATOM 2304 O O . ASP A 1 289 ? 12.315 13.972 6.972 1.00 75.50 289 ASP A O 1
ATOM 2308 N N . GLU A 1 290 ? 12.328 13.130 4.897 1.00 72.50 290 GLU A N 1
ATOM 2309 C CA . GLU A 1 290 ? 11.423 12.006 5.171 1.00 72.50 290 GLU A CA 1
ATOM 2310 C C . GLU A 1 290 ? 12.148 10.651 5.258 1.00 72.50 290 GLU A C 1
ATOM 2312 O O . GLU A 1 290 ? 11.513 9.619 5.498 1.00 72.50 290 GLU A O 1
ATOM 2317 N N . ALA A 1 291 ? 13.475 10.635 5.066 1.00 85.31 291 ALA A N 1
ATOM 2318 C CA . ALA A 1 291 ? 14.283 9.425 4.893 1.00 85.31 291 ALA A CA 1
ATOM 2319 C C . ALA A 1 291 ? 13.740 8.487 3.789 1.00 85.31 291 ALA A C 1
ATOM 2321 O O . ALA A 1 291 ? 13.804 7.258 3.907 1.00 85.31 291 ALA A O 1
ATOM 2322 N N . ILE A 1 292 ? 13.201 9.073 2.710 1.00 90.00 292 ILE A N 1
ATOM 2323 C CA . ILE A 1 292 ? 12.614 8.354 1.573 1.00 90.00 292 ILE A CA 1
ATOM 2324 C C . ILE A 1 292 ? 13.534 8.436 0.356 1.00 90.00 292 ILE A C 1
ATOM 2326 O O . ILE A 1 292 ? 14.071 9.490 0.019 1.00 90.00 292 ILE A O 1
ATOM 2330 N N . ARG A 1 293 ? 13.671 7.327 -0.370 1.00 93.19 293 ARG A N 1
ATOM 2331 C CA . ARG A 1 293 ? 14.350 7.267 -1.664 1.00 93.19 293 ARG A CA 1
ATOM 2332 C C . ARG A 1 293 ? 13.507 6.514 -2.681 1.00 93.19 293 ARG A C 1
ATOM 2334 O O . ARG A 1 293 ? 12.854 5.524 -2.364 1.00 93.19 293 ARG A O 1
ATOM 2341 N N . THR A 1 294 ? 13.525 6.995 -3.916 1.00 94.56 294 THR A N 1
ATOM 2342 C CA . THR A 1 294 ? 12.810 6.369 -5.034 1.00 94.56 294 THR A CA 1
ATOM 2343 C C . THR A 1 294 ? 13.766 5.582 -5.919 1.00 94.56 294 THR A C 1
ATOM 2345 O O . THR A 1 294 ? 14.925 5.962 -6.067 1.00 94.56 294 THR A O 1
ATOM 2348 N N . TYR A 1 295 ? 13.280 4.500 -6.522 1.00 96.88 295 TYR A N 1
ATOM 2349 C CA . TYR A 1 295 ? 14.021 3.699 -7.494 1.00 96.88 295 TYR A CA 1
ATOM 2350 C C . TYR A 1 295 ? 13.119 3.304 -8.663 1.00 96.88 295 TYR A C 1
ATOM 2352 O O . TYR A 1 295 ? 11.911 3.123 -8.498 1.00 96.88 295 TYR A O 1
ATOM 2360 N N . SER A 1 296 ? 13.713 3.157 -9.845 1.00 97.62 296 SER A N 1
ATOM 2361 C CA . SER A 1 296 ? 13.022 2.794 -11.085 1.00 97.62 296 SER A CA 1
ATOM 2362 C C . SER A 1 296 ? 13.621 1.516 -11.660 1.00 97.62 296 SER A C 1
ATOM 2364 O O . SER A 1 296 ? 14.789 1.503 -12.036 1.00 97.62 296 SER A O 1
ATOM 2366 N N . GLY A 1 297 ? 12.836 0.443 -11.714 1.00 97.31 297 GLY A N 1
ATOM 2367 C CA . GLY A 1 297 ? 13.213 -0.827 -12.328 1.00 97.31 297 GLY A CA 1
ATOM 2368 C C . GLY A 1 297 ? 12.818 -0.880 -13.797 1.00 97.31 297 GLY A C 1
ATOM 2369 O O . GLY A 1 297 ? 11.684 -0.551 -14.151 1.00 97.31 297 GLY A O 1
ATOM 2370 N N . TYR A 1 298 ? 13.739 -1.333 -14.641 1.00 97.31 298 TYR A N 1
ATOM 2371 C CA . TYR A 1 298 ? 13.549 -1.463 -16.085 1.00 97.31 298 TYR A CA 1
ATOM 2372 C C . TYR A 1 298 ? 13.537 -2.930 -16.505 1.00 97.31 298 TYR A C 1
ATOM 2374 O O . TYR A 1 298 ? 14.120 -3.784 -15.842 1.00 97.31 298 TYR A O 1
ATOM 2382 N N . CYS A 1 299 ? 12.864 -3.235 -17.614 1.00 96.75 299 CYS A N 1
ATOM 2383 C CA . CYS A 1 299 ? 12.842 -4.587 -18.163 1.00 96.75 299 CYS A CA 1
ATOM 2384 C C . CYS A 1 299 ? 14.259 -5.047 -18.534 1.00 96.75 299 CYS A C 1
ATOM 2386 O O . CYS A 1 299 ? 14.884 -4.464 -19.417 1.00 96.75 299 CYS A O 1
ATOM 2388 N N . MET A 1 300 ? 14.727 -6.123 -17.901 1.00 95.69 300 MET A N 1
ATOM 2389 C CA . MET A 1 300 ? 16.048 -6.708 -18.144 1.00 95.69 300 MET A CA 1
ATOM 2390 C C . MET A 1 300 ? 15.927 -8.043 -18.878 1.00 95.69 300 MET A C 1
ATOM 2392 O O . MET A 1 300 ? 14.966 -8.770 -18.613 1.00 95.69 300 MET A O 1
ATOM 2396 N N . PRO A 1 301 ? 16.876 -8.407 -19.758 1.00 93.88 301 PRO A N 1
ATOM 2397 C CA . PRO A 1 301 ? 16.901 -9.728 -20.376 1.00 93.88 301 PRO A CA 1
ATOM 2398 C C . PRO A 1 301 ? 16.877 -10.840 -19.322 1.00 93.88 301 PRO A C 1
ATOM 2400 O O . PRO A 1 301 ? 17.519 -10.738 -18.271 1.00 93.88 301 PRO A O 1
ATOM 2403 N N . ILE A 1 302 ? 16.126 -11.907 -19.589 1.00 91.00 302 ILE A N 1
ATOM 2404 C CA . ILE A 1 302 ? 16.179 -13.120 -18.771 1.00 91.00 302 ILE A CA 1
ATOM 2405 C C . ILE A 1 302 ? 17.505 -13.806 -19.103 1.00 91.00 302 ILE A C 1
ATOM 2407 O O . ILE A 1 302 ? 17.631 -14.441 -20.143 1.00 91.00 302 ILE A O 1
ATOM 2411 N N . VAL A 1 303 ? 18.506 -13.627 -18.243 1.00 77.69 303 VAL A N 1
ATOM 2412 C CA . VAL A 1 303 ? 19.754 -14.391 -18.333 1.00 77.69 303 VAL A CA 1
ATOM 2413 C C . VAL A 1 303 ? 19.443 -15.803 -17.836 1.00 77.69 303 VAL A C 1
ATOM 2415 O O . VAL A 1 303 ? 19.028 -15.952 -16.681 1.00 77.69 303 VAL A O 1
ATOM 2418 N N . SER A 1 304 ? 19.536 -16.775 -18.746 1.00 55.47 304 SER A N 1
ATOM 2419 C CA . SER A 1 304 ? 19.445 -18.219 -18.493 1.00 55.47 304 SER A CA 1
ATOM 2420 C C . SER A 1 304 ? 20.751 -18.758 -17.939 1.00 55.47 304 SER A C 1
ATOM 2422 O O . SER A 1 304 ? 21.790 -18.393 -18.538 1.00 55.47 304 SER A O 1
#

Secondary structure (DSSP, 8-state):
-----------------------------------------------------TT-----S-TT--EEEEEETTEEEEEE------S-------------------SSSTTSPBPPTTBEEEEEE-SSS-EEEE--BPSTTPPPP--SSSTTSSEEEETTEEEEESS-GGGSPBPPTTTSEEEEEEE-TTS-EEEEE--BPPTTEEEEEEEEEEEEETTEEEEEEEEEEEE---PBPPTT-EEEEEEEEEEETTEEEEEEEE--BPPTTEE--SSTTSTTEEEEEEEGGGTEEEEEEE-EE---

Foldseek 3Di:
DDDDDDDDDDDDDDDDDDDDDDDDDDDDDDDDDDDDDDDDDDDDDDDDDDDDDQPDFPPDDDDDFGWDWHDDPPDTDTDGPPPPPDPPPPPPPDDDDDPPPDQDQPPDQVSFAEADAQKQQWKWFQLDPIDIRGQHAYPDPQGWDDDPDQPPQQWADADRMIGGGSDGQVPAAEADAPPDWQWKWKQDPVNRIIIHGRHHYDPQKHKDWDDKDWDADPNGIMIITTIGIDHNDAAEDDPFAFQKKWKWACDDPPDIDIDMDGDHDYDPQWDWDSDCPDPQKDWDDADPVRSITMITHDTDGDDD

pLDDT: mean 72.34, std 26.05, range [27.05, 98.19]

Sequence (304 aa):
MARSKPDEARVKKKNPSGDEEREEDDGDDDDDDDDDYDGIGDEGEVVEDEEIEPGKTCRGANYLNRFRCTVGPGQNSCREIFQTKNIRGLQLEKQSKKKLKRNYVPNSEEDLPVCSPWAVCSKVDLYQQPWIERQCRCPGTHACPSGLGPHDGHTLTDKTRQFKLCEPVKKLPKCRFFRDMTWSLISNADNVTEQIVHCHCPLGSVAYLIKRQAFQVNSGIGYKYSFGCSPQSRLRCQRKEPCRLFTVRKRQERLEEVNTNTLCQCSHAHRCPKHHTDPGVLTGKSYVDEAIRTYSGYCMPIVS

Radius of gyration: 29.79 Å; chains: 1; bounding box: 120×76×59 Å

InterPro domains:
  IPR021633 Antagonist of EGFR signalling, Argos [PF11581] (154-281)